Protein AF-A0A9D0ZMI4-F1 (afdb_monomer_lite)

Organism: NCBI:txid2840909

pLDDT: mean 81.66, std 11.57, range [35.34, 96.19]

Secondary structure (DSSP, 8-state):
-HHHHHHHHHHHHHHHHHHHHHHHHHHHHHHHHHHHHHSS-SSSGGGGGGGSBPP-SS--HHHHHHHHHHHHHHHHHHHTT-STT-HHHHHHHHHHHHHHTHHHHHHHHHHTT----HHHHHHHHHHHHHHHHHHHHHHHHHTTBTHHHHHHHH-GGGG--HHHHHHHHHHHHHHHHHHHHH-TTT-----

Foldseek 3Di:
DVLVVVQVVLVVLLVVLLVLLVVLVVLVVVQVVCCVPVVARPSLRLLVLLVLFADPDDDDPSNVVSVVVSVVVQVVCVVVVNHQNNVSLVSSQVSLVSLLVLVLVLLLCVLLVPPHDPVSSVSSVVSNVSSVVSLVVSCVSNPRGPSPVRCCSRRVSSVCDVVNVVVSVVVSVVSSVVSCVVPVPPPDPDD

Radius of gyration: 20.81 Å; chains: 1; bounding box: 55×33×61 Å

Sequence (191 aa):
MKKKAAKKVLKIYAVCSLVLISCCVCLFAWSGLEKAVYGEFRVLPVLNMAQFESFDGVWDEEADAMLVGAVEYTSQLEESGRGRRDPLWCFINISTAATLCNLPLWYLLRVFKARNDSWVNKVLLIAGVLAMVLIAAVRIYIDHSYGSGEVEYRYPIAYITWRDLFLPALVLFLLTCIAKADNPDKIKDEP

Structure (mmCIF, N/CA/C/O backbone):
data_AF-A0A9D0ZMI4-F1
#
_entry.id   AF-A0A9D0ZMI4-F1
#
loop_
_atom_site.group_PDB
_atom_site.id
_atom_site.type_symbol
_atom_site.label_atom_id
_atom_site.label_alt_id
_atom_site.label_comp_id
_atom_site.label_asym_id
_atom_site.label_entity_id
_atom_site.label_seq_id
_atom_site.pdbx_PDB_ins_code
_atom_site.Cartn_x
_atom_site.Cartn_y
_atom_site.Cartn_z
_atom_site.occupancy
_atom_site.B_iso_or_equiv
_atom_site.auth_seq_id
_atom_site.auth_comp_id
_atom_site.auth_asym_id
_atom_site.auth_atom_id
_atom_site.pdbx_PDB_model_num
ATOM 1 N N . MET A 1 1 ? -14.187 3.434 33.997 1.00 51.66 1 MET A N 1
ATOM 2 C CA . MET A 1 1 ? -13.052 4.139 33.345 1.00 51.66 1 MET A CA 1
ATOM 3 C C . MET A 1 1 ? -12.549 3.469 32.064 1.00 51.66 1 MET A C 1
ATOM 5 O O . MET A 1 1 ? -12.485 4.1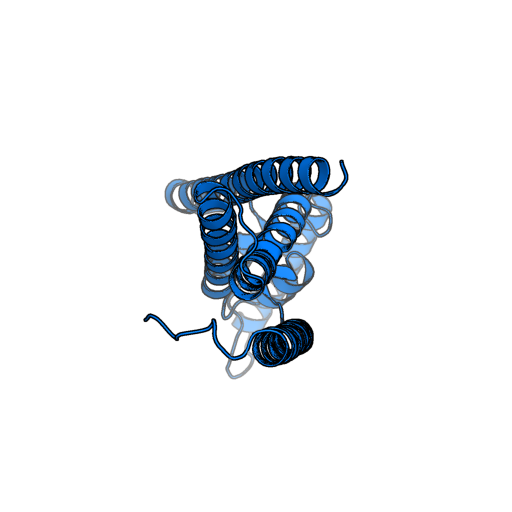58 31.053 1.00 51.66 1 MET A O 1
ATOM 9 N N . LYS A 1 2 ? -12.281 2.151 32.045 1.00 61.84 2 LYS A N 1
ATOM 10 C CA . LYS A 1 2 ? -11.720 1.425 30.879 1.00 61.84 2 LYS A CA 1
ATOM 11 C C . LYS A 1 2 ? -12.465 1.654 29.542 1.00 61.84 2 LYS A C 1
ATOM 13 O O . LYS A 1 2 ? -11.834 1.939 28.532 1.00 61.84 2 LYS A O 1
ATOM 18 N N . LYS A 1 3 ? -13.809 1.667 29.545 1.00 72.25 3 LYS A N 1
ATOM 19 C CA . LYS A 1 3 ? -14.637 1.921 28.341 1.00 72.25 3 LYS A CA 1
ATOM 20 C C . LYS A 1 3 ? -14.489 3.336 27.747 1.00 72.25 3 LYS A C 1
ATOM 22 O O . LYS A 1 3 ? -14.568 3.490 26.534 1.00 72.25 3 LYS A O 1
ATOM 27 N N . LYS A 1 4 ? -14.281 4.375 28.571 1.00 78.06 4 LYS A N 1
ATOM 28 C CA . LYS A 1 4 ? -14.088 5.761 28.087 1.00 78.06 4 LYS A CA 1
ATOM 29 C C . LYS A 1 4 ? -12.707 5.932 27.446 1.00 78.06 4 LYS A C 1
ATOM 31 O O . LYS A 1 4 ? -12.605 6.552 26.394 1.00 78.06 4 LYS A O 1
ATOM 36 N N . ALA A 1 5 ? -11.677 5.336 28.051 1.00 79.19 5 ALA A N 1
ATOM 37 C CA . ALA A 1 5 ? -10.322 5.332 27.505 1.00 79.19 5 ALA A CA 1
ATOM 38 C C . ALA A 1 5 ? -10.259 4.596 26.157 1.00 79.19 5 ALA A C 1
ATOM 40 O O . ALA A 1 5 ? -9.785 5.173 25.185 1.00 79.19 5 ALA A O 1
ATOM 41 N N . ALA A 1 6 ? -10.843 3.395 26.061 1.00 79.50 6 ALA A N 1
ATOM 42 C CA . ALA A 1 6 ? -10.899 2.627 24.813 1.00 79.50 6 ALA A CA 1
ATOM 43 C C . ALA A 1 6 ? -11.573 3.404 23.668 1.00 79.50 6 ALA A C 1
ATOM 45 O O . ALA A 1 6 ? -11.058 3.444 22.556 1.00 79.50 6 ALA A O 1
ATOM 46 N N . LYS A 1 7 ? -12.682 4.103 23.949 1.00 82.44 7 LYS A N 1
ATOM 47 C CA . LYS A 1 7 ? -13.340 4.971 22.960 1.00 82.44 7 LYS A CA 1
ATOM 48 C C . LYS A 1 7 ? -12.462 6.140 22.517 1.00 82.44 7 LYS A C 1
ATOM 50 O O . LYS A 1 7 ? -12.474 6.487 21.342 1.00 82.44 7 LYS A O 1
ATOM 55 N N . LYS A 1 8 ? -11.715 6.761 23.436 1.00 86.06 8 LYS A N 1
ATOM 56 C CA . LYS A 1 8 ? -10.790 7.855 23.100 1.00 86.06 8 LYS A CA 1
ATOM 57 C C . LYS A 1 8 ? -9.651 7.354 22.209 1.00 86.06 8 LYS A C 1
ATOM 59 O O . LYS A 1 8 ? -9.361 7.991 21.205 1.00 86.06 8 LYS A O 1
ATOM 64 N N . VAL A 1 9 ? -9.072 6.200 22.541 1.00 86.25 9 VAL A N 1
ATOM 65 C CA . VAL A 1 9 ? -8.029 5.547 21.734 1.00 86.25 9 VAL A CA 1
ATOM 66 C C . VAL A 1 9 ? -8.555 5.212 20.340 1.00 86.25 9 VAL A C 1
ATOM 68 O O . VAL A 1 9 ? -7.914 5.567 19.361 1.00 86.25 9 VAL A O 1
ATOM 71 N N . LEU A 1 10 ? -9.753 4.629 20.235 1.00 87.06 10 LEU A N 1
ATOM 72 C CA . LEU A 1 10 ? -10.365 4.299 18.946 1.00 87.06 10 LEU A CA 1
ATOM 73 C C . LEU A 1 10 ? -10.596 5.538 18.068 1.00 87.06 10 LEU A C 1
ATOM 75 O O . LEU A 1 10 ? -10.372 5.483 16.865 1.00 87.06 10 LEU A O 1
ATOM 79 N N . LYS A 1 11 ? -11.014 6.665 18.659 1.00 89.25 11 LYS A N 1
ATOM 80 C CA . LYS A 1 11 ? -11.173 7.934 17.930 1.00 89.25 11 LYS A CA 1
ATOM 81 C C . LYS A 1 11 ? -9.844 8.452 17.390 1.00 89.25 11 LYS A C 1
ATOM 83 O O . LYS A 1 11 ? -9.785 8.847 16.232 1.00 89.25 11 LYS A O 1
ATOM 88 N N . ILE A 1 12 ? -8.800 8.446 18.221 1.00 90.38 12 ILE A N 1
ATOM 89 C CA . ILE A 1 12 ? -7.453 8.866 17.809 1.00 90.38 12 ILE A CA 1
ATOM 90 C C . ILE A 1 12 ? -6.955 7.953 16.689 1.00 90.38 12 ILE A C 1
ATOM 92 O O . ILE A 1 12 ? -6.542 8.451 15.652 1.00 90.38 12 ILE A O 1
ATOM 96 N N . TYR A 1 13 ? -7.084 6.635 16.854 1.00 90.44 13 TYR A N 1
ATOM 97 C CA . TYR A 1 13 ? -6.718 5.656 15.835 1.00 90.44 13 TYR A CA 1
ATOM 98 C C . TYR A 1 13 ? -7.454 5.889 14.509 1.00 90.44 13 TYR A C 1
ATOM 100 O O . TYR A 1 13 ? -6.811 5.943 13.467 1.00 90.44 13 TYR A O 1
ATOM 108 N N . ALA A 1 14 ? -8.775 6.098 14.543 1.00 89.38 14 ALA A N 1
ATOM 109 C CA . ALA A 1 14 ? -9.566 6.356 13.341 1.00 89.38 14 ALA A CA 1
ATOM 110 C C . ALA A 1 14 ? -9.097 7.625 12.610 1.00 89.38 14 ALA A C 1
ATOM 112 O O . ALA A 1 14 ? -8.911 7.600 11.396 1.00 89.38 14 ALA A O 1
ATOM 113 N N . VAL A 1 15 ? -8.850 8.718 13.343 1.00 93.62 15 VA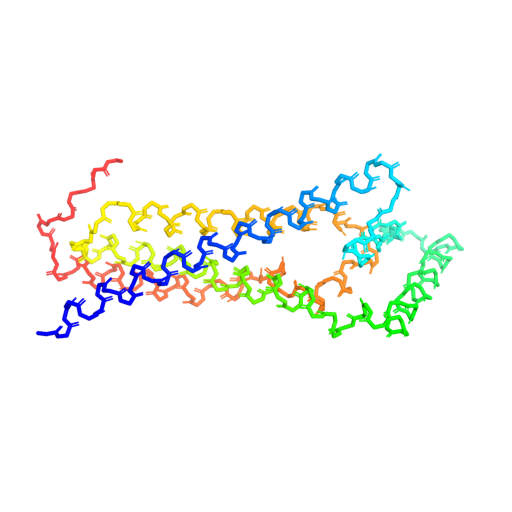L A N 1
ATOM 114 C CA . VAL A 1 15 ? -8.321 9.962 12.760 1.00 93.62 15 VAL A CA 1
ATOM 115 C C . VAL A 1 15 ? -6.921 9.746 12.188 1.00 93.62 15 VAL A C 1
ATOM 117 O O . VAL A 1 15 ? -6.683 10.095 11.037 1.00 93.62 15 VAL A O 1
ATOM 120 N N . CYS A 1 16 ? -6.009 9.137 12.949 1.00 93.88 16 CYS A N 1
ATOM 121 C CA . CYS A 1 16 ? -4.651 8.855 12.489 1.00 93.88 16 CYS A CA 1
ATOM 122 C C . CYS A 1 16 ? -4.653 7.988 11.228 1.00 93.88 16 CYS A C 1
ATOM 124 O O . CYS A 1 16 ? -3.954 8.311 10.276 1.00 93.88 16 CYS A O 1
ATOM 126 N N . SER A 1 17 ? -5.463 6.930 11.184 1.00 92.50 17 SER A N 1
ATOM 127 C CA . SER A 1 17 ? -5.539 6.058 10.014 1.00 92.50 17 SER A CA 1
ATOM 128 C C . SER A 1 17 ? -6.089 6.784 8.788 1.00 92.50 17 SER A C 1
ATOM 130 O O . SER A 1 17 ? -5.534 6.627 7.704 1.00 92.50 17 SER A O 1
ATOM 132 N N . LEU A 1 18 ? -7.109 7.634 8.954 1.00 93.56 18 LEU A N 1
ATOM 133 C CA . LEU A 1 18 ? -7.625 8.450 7.856 1.00 93.56 18 LEU A CA 1
ATOM 134 C C . LEU A 1 18 ? -6.567 9.417 7.318 1.00 93.56 18 LEU A C 1
ATOM 136 O O . LEU A 1 18 ? -6.432 9.555 6.106 1.00 93.56 18 LEU A O 1
ATOM 140 N N . VAL A 1 19 ? -5.813 10.070 8.206 1.00 96.12 19 VAL A N 1
ATOM 141 C CA . VAL A 1 19 ? -4.721 10.975 7.820 1.00 96.12 19 VAL A CA 1
ATOM 142 C C . VAL A 1 19 ? -3.641 10.211 7.056 1.00 96.12 19 VAL A C 1
ATOM 144 O O . VAL A 1 19 ? -3.281 10.620 5.957 1.00 96.12 19 VAL A O 1
ATOM 147 N N . LEU A 1 20 ? -3.178 9.078 7.592 1.00 94.38 20 LEU A N 1
ATOM 148 C CA . LEU A 1 20 ? -2.140 8.254 6.970 1.00 94.38 20 LEU A CA 1
ATOM 149 C C . LEU A 1 20 ? -2.547 7.789 5.569 1.00 94.38 20 LEU A C 1
ATOM 151 O O . LEU A 1 20 ? -1.801 8.009 4.617 1.00 94.38 20 LEU A O 1
ATOM 155 N N . ILE A 1 21 ? -3.742 7.208 5.417 1.00 94.56 21 ILE A N 1
ATOM 156 C CA . ILE A 1 21 ? -4.176 6.721 4.104 1.00 94.56 21 ILE A CA 1
ATOM 157 C C . ILE A 1 21 ? -4.438 7.862 3.122 1.00 94.56 21 ILE A C 1
ATOM 159 O O . ILE A 1 21 ? -4.126 7.726 1.944 1.00 94.56 21 ILE A O 1
ATOM 163 N N . SER A 1 22 ? -4.936 9.010 3.593 1.00 95.56 22 SER A N 1
ATOM 164 C CA . SER A 1 22 ? -5.112 10.190 2.738 1.00 95.56 22 SER A CA 1
ATOM 165 C C . SER A 1 22 ? -3.765 10.700 2.227 1.00 95.56 22 SER A C 1
ATOM 167 O O . SER A 1 22 ? -3.646 11.004 1.046 1.00 95.56 22 SER A O 1
ATOM 169 N N . CYS A 1 23 ? -2.729 10.724 3.074 1.00 96.19 23 CYS A N 1
ATOM 170 C CA . CYS A 1 23 ? -1.367 11.038 2.642 1.00 96.19 23 CYS A CA 1
ATOM 171 C C . CYS A 1 23 ? -0.876 10.058 1.568 1.00 96.19 23 CYS A C 1
ATOM 173 O O . CYS A 1 23 ? -0.352 10.503 0.552 1.00 96.19 23 CYS A O 1
ATOM 175 N N . CYS A 1 24 ? -1.084 8.748 1.746 1.00 94.62 24 CYS A N 1
ATOM 176 C CA . CYS A 1 24 ? -0.726 7.751 0.731 1.00 94.62 24 CYS A CA 1
ATOM 177 C C . CYS A 1 24 ? -1.465 7.981 -0.594 1.00 94.62 24 CYS A C 1
ATOM 179 O O . CYS A 1 24 ? -0.834 7.984 -1.645 1.00 94.62 24 CYS A O 1
ATOM 181 N N . VAL A 1 25 ? -2.777 8.231 -0.553 1.00 94.38 25 VAL A N 1
ATOM 182 C CA . VAL A 1 25 ? -3.579 8.519 -1.752 1.00 94.38 25 VAL A CA 1
ATOM 183 C C . VAL A 1 25 ? -3.080 9.782 -2.456 1.00 94.38 25 VAL A C 1
ATOM 185 O O . VAL A 1 25 ? -2.917 9.767 -3.672 1.00 94.38 25 VAL A O 1
ATOM 188 N N . CYS A 1 26 ? -2.773 10.849 -1.714 1.00 95.31 26 CYS A N 1
ATOM 189 C CA . CYS A 1 26 ? -2.203 12.070 -2.285 1.00 95.31 26 CYS A CA 1
ATOM 190 C C . CYS A 1 26 ? -0.832 11.828 -2.928 1.00 95.31 26 CYS A C 1
ATOM 192 O O . CYS A 1 26 ? -0.579 12.360 -4.004 1.00 95.31 26 CYS A O 1
ATOM 194 N N . LEU A 1 27 ? 0.036 11.016 -2.311 1.00 93.81 27 LEU A N 1
ATOM 195 C CA . LEU A 1 27 ? 1.334 10.648 -2.891 1.00 93.81 27 LEU A CA 1
ATOM 196 C C . LEU A 1 27 ? 1.164 9.886 -4.209 1.00 93.81 27 LEU A C 1
ATOM 198 O O . LEU A 1 27 ? 1.837 10.207 -5.184 1.00 93.81 27 LEU A O 1
ATOM 202 N N . PHE A 1 28 ? 0.235 8.930 -4.265 1.00 91.56 28 PHE A N 1
ATOM 203 C CA . PHE A 1 28 ? -0.076 8.204 -5.498 1.00 91.56 28 PHE A CA 1
ATOM 204 C C . PHE A 1 28 ? -0.673 9.105 -6.575 1.00 91.56 28 PHE A C 1
ATOM 206 O O . PHE A 1 28 ? -0.242 9.044 -7.723 1.00 91.56 28 PHE A O 1
ATOM 213 N N . ALA A 1 29 ? -1.626 9.966 -6.215 1.00 93.06 29 ALA A N 1
ATOM 214 C CA . ALA A 1 29 ? -2.232 10.912 -7.146 1.00 93.06 29 ALA A CA 1
ATOM 215 C C . ALA A 1 29 ? -1.191 11.888 -7.709 1.00 93.06 29 ALA A C 1
ATOM 217 O O . ALA A 1 29 ? -1.157 12.132 -8.913 1.00 93.06 29 ALA A O 1
ATOM 218 N N . TRP A 1 30 ? -0.305 12.399 -6.851 1.00 95.00 30 TRP A N 1
ATOM 219 C CA . TRP A 1 30 ? 0.798 13.258 -7.265 1.00 95.00 30 TRP A CA 1
ATOM 220 C C . TRP A 1 30 ? 1.773 12.521 -8.183 1.00 95.00 30 TRP A C 1
ATOM 222 O O . TRP A 1 30 ? 2.123 13.027 -9.243 1.00 95.00 30 TRP A O 1
ATOM 232 N N . SER A 1 31 ? 2.160 11.296 -7.827 1.00 92.31 31 SER A N 1
ATOM 233 C CA . SER A 1 31 ? 3.058 10.500 -8.661 1.00 92.31 31 SER A CA 1
ATOM 234 C C . SER A 1 31 ? 2.423 10.160 -10.017 1.00 92.31 31 SER A C 1
ATOM 236 O O . SER A 1 31 ? 3.106 10.199 -11.036 1.00 92.31 31 SER A O 1
ATOM 238 N N . GLY A 1 32 ? 1.116 9.883 -10.061 1.00 90.88 32 GLY A N 1
ATOM 239 C CA . GLY A 1 32 ? 0.372 9.690 -11.308 1.00 90.88 32 GLY A CA 1
ATOM 240 C C . GLY A 1 32 ? 0.312 10.955 -12.169 1.00 90.88 32 GLY A C 1
ATOM 241 O O . GLY A 1 32 ? 0.454 10.875 -13.388 1.00 90.88 32 GLY A O 1
ATOM 242 N N . LEU A 1 33 ? 0.178 12.130 -11.546 1.00 94.31 33 LEU A N 1
ATOM 243 C CA . LEU A 1 33 ? 0.269 13.412 -12.246 1.00 94.31 33 LEU A CA 1
ATOM 244 C C . LEU A 1 33 ? 1.665 13.621 -12.847 1.00 94.31 33 LEU A C 1
ATOM 246 O O . LEU A 1 33 ? 1.775 14.042 -13.995 1.00 94.31 33 LEU A O 1
ATOM 250 N N . GLU A 1 34 ? 2.730 13.290 -12.113 1.00 93.62 34 GLU A N 1
ATOM 251 C CA . GLU A 1 34 ? 4.098 13.348 -12.642 1.00 93.62 34 GLU A CA 1
ATOM 252 C C . GLU A 1 34 ? 4.280 12.431 -13.847 1.00 93.62 34 GLU A C 1
ATOM 254 O O . GLU A 1 34 ? 4.829 12.871 -14.854 1.00 93.62 34 GLU A O 1
ATOM 259 N N . LYS A 1 35 ? 3.749 11.205 -13.792 1.00 93.06 35 LYS A N 1
ATOM 260 C CA . LYS A 1 35 ? 3.787 10.283 -14.932 1.00 93.06 35 LYS A CA 1
ATOM 261 C C . LYS A 1 35 ? 3.092 10.872 -16.159 1.00 93.06 35 LYS A C 1
ATOM 263 O O . LYS A 1 35 ? 3.620 10.759 -17.261 1.00 93.06 35 LYS A O 1
ATOM 268 N N . ALA A 1 36 ? 1.950 11.534 -15.972 1.00 92.56 36 ALA A N 1
ATOM 269 C CA . ALA A 1 36 ? 1.204 12.163 -17.061 1.00 92.56 36 ALA A CA 1
ATOM 270 C C . ALA A 1 36 ? 1.914 13.394 -17.657 1.00 92.56 36 ALA A C 1
ATOM 272 O O . ALA A 1 36 ? 1.801 13.639 -18.855 1.00 92.56 36 ALA A O 1
ATOM 273 N N . VAL A 1 37 ? 2.632 14.171 -16.839 1.00 95.12 37 VAL A N 1
ATOM 274 C CA . VAL A 1 37 ? 3.281 15.426 -17.265 1.00 95.12 37 VAL A CA 1
ATOM 275 C C . VAL A 1 37 ? 4.705 15.203 -17.777 1.00 95.12 37 VAL A C 1
ATOM 277 O O . VAL A 1 37 ? 5.109 15.818 -18.760 1.00 95.12 37 VAL A O 1
ATOM 280 N N . TYR A 1 38 ? 5.475 14.349 -17.105 1.00 93.56 38 TYR A N 1
ATOM 281 C CA . TYR A 1 38 ? 6.908 14.159 -17.343 1.00 93.56 38 TYR A CA 1
ATOM 282 C C . TYR A 1 38 ? 7.253 12.806 -17.971 1.00 93.56 38 TYR A C 1
ATOM 284 O O . TYR A 1 38 ? 8.410 12.586 -18.312 1.00 93.56 38 TYR A O 1
ATOM 292 N N . GLY A 1 39 ? 6.288 11.894 -18.119 1.00 91.44 39 GLY A N 1
ATOM 293 C CA . GLY A 1 39 ? 6.510 10.563 -18.691 1.00 91.44 39 GLY A CA 1
ATOM 294 C C . GLY A 1 39 ? 7.094 9.536 -17.714 1.00 91.44 39 GLY A C 1
ATOM 295 O O . GLY A 1 39 ? 7.180 8.356 -18.051 1.00 91.44 39 GLY A O 1
ATOM 296 N N . GLU A 1 40 ? 7.412 9.929 -16.480 1.00 92.25 40 GLU A N 1
ATOM 297 C CA . GLU A 1 40 ? 8.028 9.079 -15.454 1.00 92.25 40 GLU A CA 1
ATOM 298 C C . GLU A 1 40 ? 7.466 9.379 -14.054 1.00 92.25 40 GLU A C 1
ATOM 300 O O . GLU A 1 40 ? 7.064 10.506 -13.755 1.00 92.25 40 GLU A O 1
ATOM 305 N N . PHE A 1 41 ? 7.460 8.380 -13.171 1.00 90.56 41 PHE A N 1
ATOM 306 C CA . PHE A 1 41 ? 7.202 8.593 -11.747 1.00 90.56 41 PHE A CA 1
ATOM 307 C C . PHE A 1 41 ? 8.478 9.091 -11.068 1.00 90.56 41 PHE A C 1
ATOM 309 O O . PHE A 1 41 ? 9.470 8.364 -11.031 1.00 90.56 41 PHE A O 1
ATOM 316 N N . ARG A 1 42 ? 8.461 10.298 -10.494 1.00 89.75 42 ARG A N 1
ATOM 317 C CA . ARG A 1 42 ? 9.625 10.850 -9.775 1.00 89.75 42 ARG A CA 1
ATOM 318 C C . ARG A 1 42 ? 9.511 10.650 -8.271 1.00 89.75 42 ARG A C 1
ATOM 320 O O . ARG A 1 42 ? 10.509 10.374 -7.610 1.00 89.75 42 ARG A O 1
ATOM 327 N N . VAL A 1 43 ? 8.296 10.746 -7.728 1.00 89.31 43 VAL A N 1
ATOM 328 C CA . VAL A 1 43 ? 8.023 10.465 -6.309 1.00 89.31 43 VAL A CA 1
ATOM 329 C C . VAL A 1 43 ? 8.069 8.969 -6.002 1.00 89.31 43 VAL A C 1
ATOM 331 O O . VAL A 1 43 ? 8.656 8.586 -4.989 1.00 89.31 43 VAL A O 1
ATOM 334 N N . LEU A 1 44 ? 7.489 8.129 -6.865 1.00 88.69 44 LEU A N 1
ATOM 335 C CA . LEU A 1 44 ? 7.471 6.667 -6.729 1.00 88.69 44 LEU A CA 1
ATOM 336 C C . LEU A 1 44 ? 8.220 5.991 -7.890 1.00 88.69 44 LEU A C 1
ATOM 338 O O . LEU A 1 44 ? 7.592 5.311 -8.703 1.00 88.69 44 LEU A O 1
ATOM 342 N N . PRO A 1 45 ? 9.553 6.141 -7.987 1.00 88.50 45 PRO A N 1
ATOM 343 C CA . PRO A 1 45 ? 10.305 5.717 -9.168 1.00 88.50 45 PRO A CA 1
ATOM 344 C C . PRO A 1 45 ? 10.260 4.207 -9.422 1.00 88.50 45 PRO A C 1
ATOM 346 O O . PRO A 1 45 ? 10.309 3.789 -10.573 1.00 88.50 45 PRO A O 1
ATOM 349 N N . VAL A 1 46 ? 10.048 3.381 -8.390 1.00 86.06 46 VAL A N 1
ATOM 350 C CA . VAL A 1 46 ? 9.858 1.929 -8.565 1.00 86.06 46 VAL A CA 1
ATOM 351 C C . VAL A 1 46 ? 8.690 1.588 -9.500 1.00 86.06 46 VAL A C 1
ATOM 353 O O . VAL A 1 46 ? 8.727 0.556 -10.157 1.00 86.06 46 VAL A O 1
ATOM 356 N N . LEU A 1 47 ? 7.663 2.445 -9.596 1.00 88.12 47 LEU A N 1
ATOM 357 C CA . LEU A 1 47 ? 6.526 2.207 -10.487 1.00 88.12 47 LEU A CA 1
ATOM 358 C C . LEU A 1 47 ? 6.934 2.283 -11.963 1.00 88.12 47 LEU A C 1
ATOM 360 O O . LEU A 1 47 ? 6.255 1.703 -12.801 1.00 88.12 47 LEU A O 1
ATOM 364 N N . ASN A 1 48 ? 8.057 2.929 -12.302 1.00 90.12 48 ASN A N 1
ATOM 365 C CA . ASN A 1 48 ? 8.573 2.904 -13.672 1.00 90.12 48 ASN A CA 1
ATOM 366 C C . ASN A 1 48 ? 9.032 1.506 -14.099 1.00 90.12 48 ASN A C 1
ATOM 368 O O . ASN A 1 48 ? 9.141 1.274 -15.295 1.00 90.12 48 ASN A O 1
ATOM 372 N N . MET A 1 49 ? 9.224 0.558 -13.170 1.00 87.00 49 MET A N 1
ATOM 373 C CA . MET A 1 49 ? 9.498 -0.841 -13.517 1.00 87.00 49 MET A CA 1
ATOM 374 C C . MET A 1 49 ? 8.393 -1.473 -14.377 1.00 87.00 49 MET A C 1
ATOM 376 O O . MET A 1 49 ? 8.661 -2.444 -15.076 1.00 87.00 49 MET A O 1
ATOM 380 N N . ALA A 1 50 ? 7.182 -0.900 -14.372 1.00 87.06 50 ALA A N 1
ATOM 381 C CA . ALA A 1 50 ? 6.092 -1.302 -15.257 1.00 87.06 50 ALA A CA 1
ATOM 382 C C . ALA A 1 50 ? 6.436 -1.167 -16.755 1.00 87.06 50 ALA A C 1
ATOM 384 O O . ALA A 1 50 ? 5.778 -1.784 -17.578 1.00 87.06 50 ALA A O 1
ATOM 385 N N . GLN A 1 51 ? 7.460 -0.384 -17.119 1.00 88.00 51 GLN A N 1
ATOM 386 C CA . GLN A 1 51 ? 7.910 -0.253 -18.511 1.00 88.00 51 GLN A CA 1
ATOM 387 C C . GLN A 1 51 ? 8.670 -1.485 -19.031 1.00 88.00 51 GLN A C 1
ATOM 389 O O . GLN A 1 51 ? 8.856 -1.611 -20.236 1.00 88.00 51 GLN A O 1
ATOM 394 N N . PHE A 1 52 ? 9.142 -2.359 -18.136 1.00 88.00 52 PHE A N 1
ATOM 395 C CA . PHE A 1 52 ? 9.821 -3.601 -18.495 1.00 88.00 52 PHE A CA 1
ATOM 396 C C . PHE A 1 52 ? 8.790 -4.734 -18.473 1.00 88.00 52 PHE A C 1
ATOM 398 O O . PHE A 1 52 ? 8.620 -5.414 -17.456 1.00 88.00 52 PHE A O 1
ATOM 405 N N . GLU A 1 53 ? 8.046 -4.874 -19.569 1.00 82.69 53 GLU A N 1
ATOM 406 C CA . GLU A 1 53 ? 6.977 -5.870 -19.712 1.00 82.69 53 GLU A CA 1
ATOM 407 C C . GLU A 1 53 ? 7.521 -7.294 -19.535 1.00 82.69 53 GLU A C 1
ATOM 409 O O . GLU A 1 53 ? 8.585 -7.633 -20.054 1.00 82.69 53 GLU A O 1
ATOM 414 N N . SER A 1 54 ? 6.808 -8.120 -18.762 1.00 74.62 54 SER A N 1
ATOM 415 C CA . SER A 1 54 ? 7.148 -9.529 -18.589 1.00 74.62 54 SER A CA 1
ATOM 416 C C . SER A 1 54 ? 6.651 -10.321 -19.780 1.00 74.62 54 SER A C 1
ATOM 418 O O . SER A 1 54 ? 5.518 -10.155 -20.226 1.00 74.62 54 SER A O 1
ATOM 420 N N . PHE A 1 55 ? 7.488 -11.226 -20.255 1.00 73.50 55 PHE A N 1
ATOM 421 C CA . PHE A 1 55 ? 7.211 -11.965 -21.464 1.00 73.50 55 PHE A CA 1
ATOM 422 C C . PHE A 1 55 ? 6.496 -13.301 -21.180 1.00 73.50 55 PHE A C 1
ATOM 424 O O . PHE A 1 55 ? 7.018 -14.148 -20.455 1.00 73.50 55 PHE A O 1
ATOM 431 N N . ASP A 1 56 ? 5.323 -13.505 -21.791 1.00 67.69 56 ASP A N 1
ATOM 432 C CA . ASP A 1 56 ? 4.460 -14.687 -21.590 1.00 67.69 56 ASP A CA 1
ATOM 433 C C . ASP A 1 56 ? 4.603 -15.764 -22.709 1.00 67.69 56 ASP A C 1
ATOM 435 O O . ASP A 1 56 ? 3.801 -16.699 -22.784 1.00 67.69 56 ASP A O 1
ATOM 439 N N . GLY A 1 57 ? 5.601 -15.651 -23.605 1.00 70.50 57 GLY A N 1
ATOM 440 C CA . GLY A 1 57 ? 5.732 -16.451 -24.844 1.00 70.50 57 GLY A CA 1
ATOM 441 C C . GLY A 1 57 ? 7.038 -17.257 -25.025 1.00 70.50 57 GLY A C 1
ATOM 442 O O . GLY A 1 57 ? 7.614 -17.771 -24.069 1.00 70.50 57 GLY A O 1
ATOM 443 N N . VAL A 1 58 ? 7.541 -17.359 -26.271 1.00 72.75 58 VAL A N 1
ATOM 444 C CA . VAL A 1 58 ? 8.844 -17.991 -26.614 1.00 72.75 58 VAL A CA 1
ATOM 445 C C . VAL A 1 58 ? 10.019 -17.032 -26.421 1.00 72.75 58 VAL A C 1
ATOM 447 O O . VAL A 1 58 ? 10.105 -16.041 -27.131 1.00 72.75 58 VAL A O 1
ATOM 450 N N . TRP A 1 59 ? 10.890 -17.321 -25.454 1.00 81.38 59 TRP A N 1
ATOM 451 C CA . TRP A 1 59 ? 11.996 -16.444 -25.054 1.00 81.38 59 TRP A CA 1
ATOM 452 C C . TRP A 1 59 ? 12.880 -16.027 -26.242 1.00 81.38 59 TRP A C 1
ATOM 454 O O . TRP A 1 59 ? 13.393 -16.895 -26.954 1.00 81.38 59 TRP A O 1
ATOM 464 N N . ASP A 1 60 ? 13.069 -14.720 -26.432 1.00 83.50 60 ASP A N 1
ATOM 465 C CA . ASP A 1 60 ? 13.837 -14.120 -27.526 1.00 83.50 60 ASP A CA 1
ATOM 466 C C . ASP A 1 60 ? 14.789 -13.002 -27.042 1.00 83.50 60 ASP A C 1
ATOM 468 O O . ASP A 1 60 ? 14.928 -12.746 -25.844 1.00 83.50 60 ASP A O 1
ATOM 472 N N . GLU A 1 61 ? 15.489 -12.356 -27.981 1.00 85.19 61 GLU A N 1
ATOM 473 C CA . GLU A 1 61 ? 16.453 -11.284 -27.683 1.00 85.19 61 GLU A CA 1
ATOM 474 C C . GLU A 1 61 ? 15.794 -10.033 -27.069 1.00 85.19 61 GLU A C 1
ATOM 476 O O . GLU A 1 61 ? 16.443 -9.302 -26.318 1.00 85.19 61 GLU A O 1
ATOM 481 N N . GLU A 1 62 ? 14.513 -9.781 -27.357 1.00 83.56 62 GLU A N 1
ATOM 482 C CA . GLU A 1 62 ? 13.770 -8.648 -26.797 1.00 83.56 62 GLU A CA 1
ATOM 483 C C . GLU A 1 62 ? 13.424 -8.906 -25.325 1.00 83.56 62 GLU A C 1
ATOM 485 O O . GLU A 1 62 ? 13.614 -8.025 -24.482 1.00 83.56 62 GLU A O 1
ATOM 490 N N . ALA A 1 63 ? 13.030 -10.139 -24.987 1.00 82.88 63 ALA A N 1
ATOM 491 C CA . ALA A 1 63 ? 12.832 -10.569 -23.604 1.00 82.88 63 ALA A CA 1
ATOM 492 C C . ALA A 1 63 ? 14.125 -10.463 -22.768 1.00 82.88 63 ALA A C 1
ATOM 494 O O . ALA A 1 63 ? 14.091 -9.964 -21.638 1.00 82.88 63 ALA A O 1
ATOM 495 N N . ASP A 1 64 ? 15.275 -10.857 -23.328 1.00 85.31 64 ASP A N 1
ATOM 496 C CA . ASP A 1 64 ? 16.580 -10.694 -22.669 1.00 85.31 64 ASP A CA 1
ATOM 497 C C . ASP A 1 64 ? 16.915 -9.215 -22.426 1.00 85.31 64 ASP A C 1
ATOM 499 O O . ASP A 1 64 ? 17.335 -8.843 -21.326 1.00 85.31 64 ASP A O 1
ATOM 503 N N . ALA A 1 65 ? 16.696 -8.350 -23.420 1.00 87.00 65 ALA A N 1
ATOM 504 C CA . ALA A 1 65 ? 16.947 -6.917 -23.286 1.00 87.00 65 ALA A CA 1
ATOM 505 C C . ALA A 1 65 ? 16.061 -6.271 -22.203 1.00 87.00 65 ALA A C 1
ATOM 507 O O . ALA A 1 65 ? 16.557 -5.476 -21.397 1.00 87.00 65 ALA A O 1
ATOM 508 N N . MET A 1 66 ? 14.777 -6.644 -22.137 1.00 87.06 66 MET A N 1
ATOM 509 C CA . MET A 1 66 ? 13.850 -6.169 -21.101 1.00 87.06 66 MET A CA 1
ATOM 510 C C . MET A 1 66 ? 14.278 -6.615 -19.701 1.00 87.06 66 MET A C 1
ATOM 512 O O . MET A 1 66 ? 14.269 -5.808 -18.768 1.00 87.06 66 MET A O 1
ATOM 516 N N . LEU A 1 67 ? 14.707 -7.873 -19.548 1.00 85.88 67 LEU A N 1
ATOM 517 C CA . LEU A 1 67 ? 15.194 -8.391 -18.271 1.00 85.88 67 LEU A CA 1
ATOM 518 C C . LEU A 1 67 ? 16.472 -7.674 -17.818 1.00 85.88 67 LEU A C 1
ATOM 520 O O . LEU A 1 67 ? 16.570 -7.265 -16.659 1.00 85.88 67 LEU A O 1
ATOM 524 N N . VAL A 1 68 ? 17.442 -7.491 -18.719 1.00 89.31 68 VAL A N 1
ATOM 525 C CA . VAL A 1 68 ? 18.687 -6.766 -18.419 1.00 89.31 68 VAL A CA 1
ATOM 526 C C . VAL A 1 68 ? 18.381 -5.327 -18.001 1.00 89.31 68 VAL A C 1
ATOM 528 O O . VAL A 1 68 ? 18.891 -4.872 -16.976 1.00 89.31 68 VAL A O 1
ATOM 531 N N . GLY A 1 69 ? 17.491 -4.641 -18.725 1.00 88.75 69 GLY A N 1
ATOM 532 C CA . GLY A 1 69 ? 17.053 -3.287 -18.383 1.00 88.75 69 GLY A CA 1
ATOM 533 C C . GLY A 1 69 ? 16.377 -3.202 -17.009 1.00 88.75 69 GLY A C 1
ATOM 534 O O . GLY A 1 69 ? 16.678 -2.299 -16.226 1.00 88.75 69 GLY A O 1
ATOM 535 N N . ALA A 1 70 ? 15.521 -4.170 -16.669 1.00 87.75 70 ALA A N 1
ATOM 536 C CA . ALA A 1 70 ? 14.869 -4.242 -15.361 1.00 87.75 70 ALA A CA 1
ATOM 537 C C . ALA A 1 70 ? 15.876 -4.438 -14.213 1.00 87.75 70 ALA A C 1
ATOM 539 O O . ALA A 1 70 ? 15.764 -3.798 -13.160 1.00 87.75 70 ALA A O 1
ATOM 540 N N . VAL A 1 71 ? 16.881 -5.297 -14.411 1.00 88.56 71 VAL A N 1
ATOM 541 C CA . VAL A 1 71 ? 17.956 -5.528 -13.433 1.00 88.56 71 VAL A CA 1
ATOM 542 C C . VAL A 1 71 ? 18.808 -4.272 -13.253 1.00 88.56 71 VAL A C 1
ATOM 544 O O . VAL A 1 71 ? 19.077 -3.871 -12.119 1.00 88.56 71 VAL A O 1
ATOM 547 N N . GLU A 1 72 ? 19.192 -3.614 -14.347 1.00 91.38 72 GLU A N 1
ATOM 548 C CA . GLU A 1 72 ? 19.991 -2.390 -14.296 1.00 91.38 72 GLU A CA 1
ATOM 549 C C . GLU A 1 72 ? 19.241 -1.261 -13.581 1.00 91.38 72 GLU A C 1
ATOM 551 O O . GLU A 1 72 ? 19.780 -0.639 -12.662 1.00 91.38 72 GLU A O 1
ATOM 556 N N . TYR A 1 73 ? 17.965 -1.049 -13.916 1.00 90.00 73 TYR A N 1
ATOM 557 C CA . TYR A 1 73 ? 17.137 -0.043 -13.251 1.00 90.00 73 TYR A CA 1
ATOM 558 C C . TYR 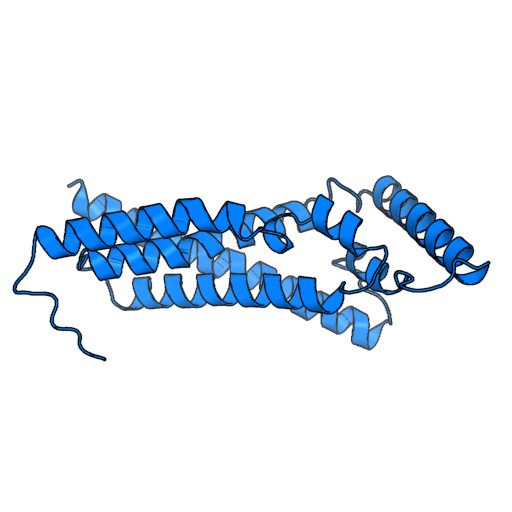A 1 73 ? 16.959 -0.340 -11.758 1.00 90.00 73 TYR A C 1
ATOM 560 O O . TYR A 1 73 ? 16.982 0.566 -10.924 1.00 90.00 73 TYR A O 1
ATOM 568 N N . THR A 1 74 ? 16.851 -1.617 -11.393 1.00 87.62 74 THR A N 1
ATOM 569 C CA . THR A 1 74 ? 16.801 -2.033 -9.989 1.00 87.62 74 THR A CA 1
ATOM 570 C C . THR A 1 74 ? 18.086 -1.661 -9.247 1.00 87.62 74 THR A C 1
ATOM 572 O O . THR A 1 74 ? 18.012 -1.124 -8.140 1.00 87.62 74 THR A O 1
ATOM 575 N N . SER A 1 75 ? 19.256 -1.873 -9.861 1.00 88.94 75 SER A N 1
ATOM 576 C CA . SER A 1 75 ? 20.543 -1.448 -9.292 1.00 88.94 75 SER A CA 1
ATOM 577 C C . SER A 1 75 ? 20.592 0.067 -9.095 1.00 88.94 75 SER A C 1
ATOM 579 O O . SER A 1 75 ? 20.937 0.537 -8.011 1.00 88.94 75 SER A O 1
ATOM 581 N N . GLN A 1 76 ? 20.151 0.835 -10.097 1.00 90.50 76 GLN A N 1
ATOM 582 C CA . GLN A 1 76 ? 20.110 2.298 -10.021 1.00 90.50 76 GLN A CA 1
ATOM 583 C C . GLN A 1 76 ? 19.229 2.790 -8.865 1.00 90.50 76 GLN A C 1
ATOM 585 O O . GLN A 1 76 ? 19.617 3.713 -8.147 1.00 90.50 76 GLN A O 1
ATOM 590 N N . LEU A 1 77 ? 18.072 2.156 -8.638 1.00 87.75 77 LEU A N 1
ATOM 591 C CA . LEU A 1 77 ? 17.208 2.487 -7.503 1.00 87.75 77 LEU A CA 1
ATOM 592 C C . LEU A 1 77 ? 17.916 2.244 -6.163 1.00 87.75 77 LEU A C 1
ATOM 594 O O . LEU A 1 77 ? 17.846 3.096 -5.272 1.00 87.75 77 LEU A O 1
ATOM 598 N N . GLU A 1 78 ? 18.587 1.100 -5.994 1.00 85.75 78 GLU A N 1
ATOM 599 C CA . GLU A 1 78 ? 19.337 0.796 -4.766 1.00 85.75 78 GLU A CA 1
ATOM 600 C C . GLU A 1 78 ? 20.459 1.814 -4.525 1.00 85.75 78 GLU A C 1
ATOM 602 O O . GLU A 1 78 ? 20.563 2.365 -3.425 1.00 85.75 78 GLU A O 1
ATOM 607 N N . GLU A 1 79 ? 21.242 2.129 -5.556 1.00 88.81 79 GLU A N 1
ATOM 608 C CA . GLU A 1 79 ? 22.338 3.102 -5.485 1.00 88.81 79 GLU A CA 1
ATOM 609 C C . GLU A 1 79 ? 21.845 4.516 -5.158 1.00 88.81 79 GLU A C 1
ATOM 611 O O . GLU A 1 79 ? 22.469 5.230 -4.370 1.00 88.81 79 GLU A O 1
ATOM 616 N N . SER A 1 80 ? 20.685 4.913 -5.688 1.00 86.06 80 SER A N 1
ATOM 617 C CA . SER A 1 80 ? 20.090 6.223 -5.419 1.00 86.06 80 SER A CA 1
ATOM 618 C C . SER A 1 80 ? 19.344 6.299 -4.077 1.00 86.06 80 SER A C 1
ATOM 620 O O . SER A 1 80 ? 18.670 7.295 -3.804 1.00 86.06 80 SER A O 1
ATOM 622 N N . GLY A 1 81 ? 19.374 5.241 -3.255 1.00 82.25 81 GLY A N 1
ATOM 623 C CA . GLY A 1 81 ? 18.627 5.160 -1.993 1.00 82.25 81 GLY A CA 1
ATOM 624 C C . GLY A 1 81 ? 17.102 5.081 -2.161 1.00 82.25 81 GLY A C 1
ATOM 625 O O . GLY A 1 81 ? 16.364 5.242 -1.189 1.00 82.25 81 GLY A O 1
ATOM 626 N N . ARG A 1 82 ? 16.630 4.829 -3.388 1.00 81.94 82 ARG A N 1
ATOM 627 C CA . ARG A 1 82 ? 15.217 4.635 -3.769 1.00 81.94 82 ARG A CA 1
ATOM 628 C C . ARG A 1 82 ? 14.857 3.158 -3.957 1.00 81.94 82 ARG A C 1
ATOM 630 O O . ARG A 1 82 ? 13.779 2.835 -4.446 1.00 81.94 82 ARG A O 1
ATOM 637 N N . GLY A 1 83 ? 15.774 2.271 -3.583 1.00 72.94 83 GLY A N 1
ATOM 638 C CA . GLY A 1 83 ? 15.615 0.829 -3.644 1.00 72.94 83 GLY A CA 1
ATOM 639 C C . GLY A 1 83 ? 14.838 0.280 -2.450 1.00 72.94 83 GLY A C 1
ATOM 640 O O . GLY A 1 83 ? 13.886 0.877 -1.952 1.00 72.94 83 GLY A O 1
ATOM 641 N N . ARG A 1 84 ? 15.244 -0.886 -1.952 1.00 67.94 84 ARG A N 1
ATOM 642 C CA . ARG A 1 84 ? 14.513 -1.694 -0.963 1.00 67.94 84 ARG A CA 1
ATOM 643 C C . ARG A 1 84 ? 14.204 -0.965 0.347 1.00 67.94 84 ARG A C 1
ATOM 645 O O . ARG A 1 84 ? 13.262 -1.335 1.043 1.00 67.94 84 ARG A O 1
ATOM 652 N N . ARG A 1 85 ? 15.002 0.039 0.714 1.00 72.81 85 ARG A N 1
ATOM 653 C CA . ARG A 1 85 ? 14.850 0.801 1.963 1.00 72.81 85 ARG A CA 1
ATOM 654 C C . ARG A 1 85 ? 14.272 2.202 1.762 1.00 72.81 85 ARG A C 1
ATOM 656 O O . ARG A 1 85 ? 14.419 3.012 2.675 1.00 72.81 85 ARG A O 1
ATOM 663 N N . ASP A 1 86 ? 13.620 2.487 0.629 1.00 83.31 86 ASP A N 1
ATOM 664 C CA . ASP A 1 86 ? 12.986 3.792 0.413 1.00 83.31 86 ASP A CA 1
ATOM 665 C C . ASP A 1 86 ? 11.991 4.093 1.560 1.00 83.31 86 ASP A C 1
ATOM 667 O O . ASP A 1 86 ? 10.980 3.392 1.716 1.00 83.31 86 ASP A O 1
ATOM 671 N N . PRO A 1 87 ? 12.253 5.128 2.386 1.00 84.50 87 PRO A N 1
ATOM 672 C CA . PRO A 1 87 ? 11.393 5.484 3.509 1.00 84.50 87 PRO A CA 1
ATOM 673 C C . PRO A 1 87 ? 9.952 5.771 3.089 1.00 84.50 87 PRO A C 1
ATOM 675 O O . PRO A 1 87 ? 9.025 5.525 3.863 1.00 84.50 87 PRO A O 1
ATOM 678 N N . LEU A 1 88 ? 9.755 6.277 1.871 1.00 88.00 88 LEU A N 1
ATOM 679 C CA . LEU A 1 88 ? 8.445 6.631 1.350 1.00 88.00 88 LEU A CA 1
ATOM 680 C C . LEU A 1 88 ? 7.623 5.375 1.036 1.00 88.00 88 LEU A C 1
ATOM 682 O O . LEU A 1 88 ? 6.455 5.298 1.418 1.00 88.00 88 LEU A O 1
ATOM 686 N N . TRP A 1 89 ? 8.246 4.345 0.461 1.00 83.81 89 TRP A N 1
ATOM 687 C CA . TRP A 1 89 ? 7.600 3.045 0.268 1.00 83.81 89 TRP A CA 1
ATOM 688 C C . TRP A 1 89 ? 7.327 2.324 1.581 1.00 83.81 89 TRP A C 1
ATOM 690 O O . TRP A 1 89 ? 6.226 1.807 1.769 1.00 83.81 89 TRP A O 1
ATOM 700 N N . CYS A 1 90 ? 8.266 2.359 2.528 1.00 84.88 90 CYS A N 1
ATOM 701 C CA . CYS A 1 90 ? 8.036 1.845 3.879 1.00 84.88 90 CYS A CA 1
ATOM 702 C C . CYS A 1 90 ? 6.830 2.528 4.543 1.00 84.88 90 CYS A C 1
ATOM 704 O O . CYS A 1 90 ? 5.972 1.855 5.120 1.00 84.88 90 CYS A O 1
ATOM 706 N N . PHE A 1 91 ? 6.731 3.855 4.425 1.00 90.38 91 PHE A N 1
ATOM 707 C CA . PHE A 1 91 ? 5.606 4.627 4.941 1.00 90.38 91 PHE A CA 1
ATOM 708 C C . PHE A 1 91 ? 4.280 4.216 4.291 1.00 90.38 91 PHE A C 1
ATOM 710 O O . PHE A 1 91 ? 3.309 3.967 5.009 1.00 90.38 91 PHE A O 1
ATOM 717 N N . ILE A 1 92 ? 4.232 4.102 2.960 1.00 90.38 92 ILE A N 1
ATOM 718 C CA . ILE A 1 92 ? 3.030 3.676 2.228 1.00 90.38 92 ILE A CA 1
ATOM 719 C C . ILE A 1 92 ? 2.639 2.251 2.627 1.00 90.38 92 ILE A C 1
ATOM 721 O O . ILE A 1 92 ? 1.464 2.000 2.898 1.00 90.38 92 ILE A O 1
ATOM 725 N N . ASN A 1 93 ? 3.600 1.330 2.720 1.00 87.88 93 ASN A N 1
ATOM 726 C CA . ASN A 1 93 ? 3.379 -0.065 3.107 1.00 87.88 93 ASN A CA 1
ATOM 727 C C . ASN A 1 93 ? 2.746 -0.174 4.496 1.00 87.88 93 ASN A C 1
ATOM 729 O O . ASN A 1 93 ? 1.657 -0.727 4.644 1.00 87.88 93 ASN A O 1
ATOM 733 N N . ILE A 1 94 ? 3.373 0.437 5.503 1.00 87.62 94 ILE A N 1
ATOM 734 C CA . ILE A 1 94 ? 2.891 0.398 6.889 1.00 87.62 94 ILE A CA 1
ATOM 735 C C . ILE A 1 94 ? 1.533 1.094 7.014 1.00 87.62 94 ILE A C 1
ATOM 737 O O . ILE A 1 94 ? 0.625 0.565 7.657 1.00 87.62 94 ILE A O 1
ATOM 741 N N . SER A 1 95 ? 1.371 2.260 6.385 1.00 91.06 95 SER A N 1
ATOM 742 C CA . SER A 1 95 ? 0.126 3.030 6.440 1.00 91.06 95 SER A CA 1
ATOM 743 C C . SER A 1 95 ? -1.029 2.282 5.786 1.00 91.06 95 SER A C 1
ATOM 745 O O . SER A 1 95 ? -2.116 2.210 6.360 1.00 91.06 95 SER A O 1
ATOM 747 N N . THR A 1 96 ? -0.795 1.671 4.623 1.00 90.25 96 THR A N 1
ATOM 748 C CA . THR A 1 96 ? -1.815 0.880 3.924 1.00 90.25 96 THR A CA 1
ATOM 749 C C . THR A 1 96 ? -2.170 -0.366 4.727 1.00 90.25 96 THR A C 1
ATOM 751 O O . THR A 1 96 ? -3.352 -0.629 4.933 1.00 90.25 96 THR A O 1
ATOM 754 N N . ALA A 1 97 ? -1.178 -1.075 5.275 1.00 87.56 97 ALA A N 1
ATOM 755 C CA . ALA A 1 97 ? -1.392 -2.256 6.110 1.00 87.56 97 ALA A CA 1
ATOM 756 C C . ALA A 1 97 ? -2.213 -1.939 7.368 1.00 87.56 97 ALA A C 1
ATOM 758 O O . ALA A 1 97 ? -3.222 -2.586 7.649 1.00 87.56 97 ALA A O 1
ATOM 759 N N . ALA A 1 98 ? -1.824 -0.895 8.105 1.00 86.50 98 ALA A N 1
ATOM 760 C CA . ALA A 1 98 ? -2.523 -0.466 9.312 1.00 86.50 98 ALA A CA 1
ATOM 761 C C . ALA A 1 98 ? -3.974 -0.053 9.029 1.00 86.50 98 ALA A C 1
ATOM 763 O O . ALA A 1 98 ? -4.857 -0.276 9.858 1.00 86.50 98 ALA A O 1
ATOM 764 N N . THR A 1 99 ? -4.213 0.539 7.860 1.00 90.31 99 THR A N 1
ATOM 765 C CA . THR A 1 99 ? -5.525 1.033 7.439 1.00 90.31 99 THR A CA 1
ATOM 766 C C . THR A 1 99 ? -6.397 -0.087 6.870 1.00 90.31 99 THR A C 1
ATOM 768 O O . THR A 1 99 ? -7.608 -0.086 7.080 1.00 90.31 99 THR A O 1
ATOM 771 N N . LEU A 1 100 ? -5.806 -1.104 6.242 1.00 88.94 100 LEU A N 1
ATOM 772 C CA . LEU A 1 100 ? -6.515 -2.306 5.809 1.00 88.94 100 LEU A CA 1
ATOM 773 C C . LEU A 1 100 ? -7.153 -3.042 7.000 1.00 88.94 100 LEU A C 1
ATOM 775 O O . LEU A 1 100 ? -8.296 -3.493 6.913 1.00 88.94 100 LEU A O 1
ATOM 779 N N . CYS A 1 101 ? -6.475 -3.057 8.154 1.00 86.44 101 CYS A N 1
ATOM 780 C CA . CYS A 1 101 ? -7.009 -3.579 9.418 1.00 86.44 101 CYS A CA 1
ATOM 781 C C . CYS A 1 101 ? -8.260 -2.835 9.928 1.00 86.44 101 CYS A C 1
ATOM 783 O O . CYS A 1 101 ? -8.951 -3.336 10.820 1.00 86.44 101 CYS A O 1
ATOM 785 N N . ASN A 1 102 ? -8.617 -1.679 9.361 1.00 89.00 102 ASN A N 1
ATOM 786 C CA . ASN A 1 102 ? -9.862 -1.005 9.713 1.00 89.00 102 ASN A CA 1
ATOM 787 C C . ASN A 1 102 ? -11.104 -1.762 9.248 1.00 89.00 102 ASN A C 1
ATOM 789 O O . ASN A 1 102 ? -12.130 -1.655 9.912 1.00 89.00 102 ASN A O 1
ATOM 793 N N . LEU A 1 103 ? -11.040 -2.513 8.143 1.00 86.62 103 LEU A N 1
ATOM 794 C CA . LEU A 1 103 ? -12.173 -3.306 7.651 1.00 86.62 103 LEU A CA 1
ATOM 795 C C 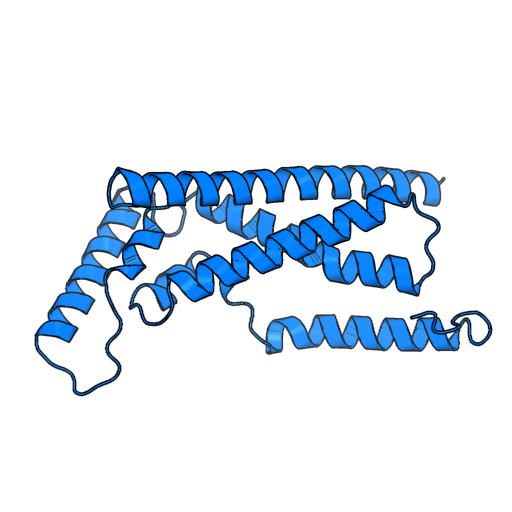. LEU A 1 103 ? -12.596 -4.393 8.652 1.00 86.62 103 LEU A C 1
ATOM 797 O O . LEU A 1 103 ? -13.762 -4.389 9.063 1.00 86.62 103 LEU A O 1
ATOM 801 N N . PRO A 1 104 ? -11.690 -5.281 9.119 1.00 83.50 104 PRO A N 1
ATOM 802 C CA . PRO A 1 104 ? -12.045 -6.257 10.140 1.00 83.50 104 PRO A CA 1
ATOM 803 C C . PRO A 1 104 ? -12.433 -5.586 11.461 1.00 83.50 104 PRO A C 1
ATOM 805 O O . PRO A 1 104 ? -13.383 -6.022 12.106 1.00 83.50 104 PRO A O 1
ATOM 808 N N . LEU A 1 105 ? -11.776 -4.486 11.849 1.00 84.69 105 LEU A N 1
ATOM 809 C CA . LEU A 1 105 ? -12.140 -3.752 13.062 1.00 84.69 105 LEU A CA 1
ATOM 810 C C . LEU A 1 105 ? -13.551 -3.152 12.974 1.00 84.69 105 LEU A C 1
ATOM 812 O O . LEU A 1 105 ? -14.339 -3.291 13.908 1.00 84.69 105 LEU A O 1
ATOM 816 N N . TRP A 1 106 ? -13.890 -2.511 11.857 1.00 88.75 106 TRP A N 1
ATOM 817 C CA . TRP A 1 106 ? -15.224 -1.981 11.582 1.00 88.75 106 TRP A CA 1
ATOM 818 C C . TRP A 1 106 ? -16.279 -3.086 11.644 1.00 88.75 106 TRP A C 1
ATOM 820 O O . TRP A 1 106 ? -17.307 -2.922 12.307 1.00 88.75 106 TRP A O 1
ATOM 830 N N . TYR A 1 107 ? -15.994 -4.228 11.015 1.00 83.75 107 TYR A N 1
ATOM 831 C CA . TYR A 1 107 ? -16.877 -5.386 11.029 1.00 83.75 107 TYR A CA 1
ATOM 832 C C . TYR A 1 107 ? -17.100 -5.910 12.456 1.00 83.75 107 TYR A C 1
ATOM 834 O O . TYR A 1 107 ? -18.244 -6.066 12.880 1.00 83.75 107 TYR A O 1
ATOM 842 N N . LEU A 1 108 ? -16.036 -6.075 13.252 1.00 81.44 108 LEU A N 1
ATOM 843 C CA . LEU A 1 108 ? -16.137 -6.491 14.656 1.00 81.44 108 LEU A CA 1
ATOM 844 C C . LEU A 1 108 ? -16.956 -5.505 15.495 1.00 81.44 108 LEU A C 1
ATOM 846 O O . LEU A 1 108 ? -17.834 -5.911 16.256 1.00 81.44 108 LEU A O 1
ATOM 850 N N . LEU A 1 109 ? -16.715 -4.202 15.344 1.00 81.75 109 LEU A N 1
ATOM 851 C CA . LEU A 1 109 ? -17.479 -3.174 16.054 1.00 81.75 109 LEU A CA 1
ATOM 852 C C . LEU A 1 109 ? -18.975 -3.228 15.711 1.00 81.75 109 LEU A C 1
ATOM 854 O O . LEU A 1 109 ? -19.807 -3.000 16.597 1.00 81.75 109 LEU A O 1
ATOM 858 N N . ARG A 1 110 ? -19.316 -3.558 14.457 1.00 82.19 110 ARG A N 1
ATOM 859 C CA . ARG A 1 110 ? -20.698 -3.766 14.004 1.00 82.19 110 ARG A CA 1
ATOM 860 C C . ARG A 1 110 ? -21.304 -5.034 14.611 1.00 82.19 110 ARG A C 1
ATOM 862 O O . ARG A 1 110 ? -22.386 -4.950 15.189 1.00 82.19 110 ARG A O 1
ATOM 869 N N . VAL A 1 111 ? -20.605 -6.169 14.534 1.00 78.56 111 VAL A N 1
ATOM 870 C CA . VAL A 1 111 ? -21.058 -7.474 15.056 1.00 78.56 111 VAL A CA 1
ATOM 871 C C . VAL A 1 111 ? -21.340 -7.411 16.558 1.00 78.56 111 VAL A C 1
ATOM 873 O O . VAL A 1 111 ? -22.412 -7.807 17.006 1.00 78.56 111 VAL A O 1
ATOM 876 N N . PHE A 1 112 ? -20.435 -6.819 17.339 1.00 76.12 112 PHE A N 1
ATOM 877 C CA . PHE A 1 112 ? -20.600 -6.682 18.791 1.00 76.12 112 PHE A CA 1
ATOM 878 C C . PHE A 1 112 ? -21.495 -5.503 19.209 1.00 76.12 112 PHE A C 1
ATOM 880 O O . PHE A 1 112 ? -21.575 -5.180 20.397 1.00 76.12 112 PHE A O 1
ATOM 887 N N . LYS A 1 113 ? -22.155 -4.830 18.252 1.00 70.62 113 LYS A N 1
ATOM 888 C CA . LYS A 1 113 ? -23.022 -3.658 18.476 1.00 70.62 113 LYS A CA 1
ATOM 889 C C . LYS A 1 113 ? -22.385 -2.624 19.407 1.00 70.62 113 LYS A C 1
ATOM 891 O O . LYS A 1 113 ? -23.043 -2.042 20.278 1.00 70.62 113 LYS A O 1
ATOM 896 N N . ALA A 1 114 ? -21.082 -2.403 19.248 1.00 71.06 114 ALA A N 1
ATOM 897 C CA . ALA A 1 114 ? -20.353 -1.466 20.078 1.00 71.06 114 ALA A CA 1
ATOM 898 C C . ALA A 1 114 ? -20.940 -0.065 19.863 1.00 71.06 114 ALA A C 1
ATOM 900 O O . ALA A 1 114 ? -20.884 0.487 18.765 1.00 71.06 114 ALA A O 1
ATOM 901 N N . ARG A 1 115 ? -21.530 0.518 20.917 1.00 68.38 115 ARG A N 1
ATOM 902 C CA . ARG A 1 115 ? -22.149 1.851 20.864 1.00 68.38 115 ARG A CA 1
ATOM 903 C C . ARG A 1 115 ? -21.060 2.920 20.736 1.00 68.38 115 ARG A C 1
ATOM 905 O O . ARG A 1 115 ? -20.632 3.493 21.743 1.00 68.38 115 ARG A O 1
ATOM 912 N N . ASN A 1 116 ? -20.594 3.133 19.514 1.00 71.38 116 ASN A N 1
ATOM 913 C CA . ASN A 1 116 ? -19.611 4.132 19.114 1.00 71.38 116 ASN A CA 1
ATOM 914 C C . ASN A 1 116 ? -20.280 5.241 18.305 1.00 71.38 116 ASN A C 1
ATOM 916 O O . ASN A 1 116 ? -21.405 5.088 17.830 1.00 71.38 116 ASN A O 1
ATOM 920 N N . ASP A 1 117 ? -19.587 6.366 18.167 1.00 81.19 117 ASP A N 1
ATOM 921 C CA . ASP A 1 117 ? -20.090 7.469 17.361 1.00 81.19 117 ASP A CA 1
ATOM 922 C C . ASP A 1 117 ? -20.138 7.034 15.889 1.00 81.19 117 ASP A C 1
ATOM 924 O O . ASP A 1 117 ? -19.193 6.423 15.384 1.00 81.19 117 ASP A O 1
ATOM 928 N N . SER A 1 118 ? -21.225 7.367 15.191 1.00 82.38 118 SER A N 1
ATOM 929 C CA . SER A 1 118 ? -21.456 6.942 13.803 1.00 82.38 118 SER A CA 1
ATOM 930 C C . SER A 1 118 ? -20.330 7.365 12.854 1.00 82.38 118 SER A C 1
ATOM 932 O O . SER A 1 118 ? -20.009 6.636 11.916 1.00 82.38 118 SER A O 1
ATOM 934 N N . TRP A 1 119 ? -19.686 8.505 13.120 1.00 88.38 119 TRP A N 1
ATOM 935 C CA . TRP A 1 119 ? -18.560 8.993 12.327 1.00 88.38 119 TRP A CA 1
ATOM 936 C C . TRP A 1 119 ? -17.324 8.086 12.425 1.00 88.38 119 TRP A C 1
ATOM 938 O O . TRP A 1 119 ? -16.657 7.895 11.417 1.00 88.38 119 TRP A O 1
ATOM 948 N N . VAL A 1 120 ? -17.046 7.465 13.581 1.00 87.75 120 VAL A N 1
ATOM 949 C CA . VAL A 1 120 ? -15.880 6.573 13.753 1.00 87.75 120 VAL A CA 1
ATOM 950 C C . VAL A 1 120 ? -16.014 5.360 12.840 1.00 87.75 120 VAL A C 1
ATOM 952 O O . VAL A 1 120 ? -15.070 5.000 12.146 1.00 87.75 120 VAL A O 1
ATOM 955 N N . ASN A 1 121 ? -17.210 4.770 12.780 1.00 87.75 121 ASN A N 1
ATOM 956 C CA . ASN A 1 121 ? -17.474 3.636 11.897 1.00 87.75 121 ASN A CA 1
ATOM 957 C C . ASN A 1 121 ? -17.334 4.028 10.419 1.00 87.75 121 ASN A C 1
ATOM 959 O O . ASN A 1 121 ? -16.769 3.261 9.645 1.00 87.75 121 ASN A O 1
ATOM 963 N N . LYS A 1 122 ? -17.806 5.221 10.031 1.00 89.94 122 LYS A N 1
ATOM 964 C CA . LYS A 1 122 ? -17.620 5.734 8.664 1.00 89.94 122 LYS A CA 1
ATOM 965 C C . LYS A 1 122 ? -16.142 5.901 8.328 1.00 89.94 122 LYS A C 1
ATOM 967 O O . LYS A 1 122 ? -15.723 5.474 7.263 1.00 89.94 122 LYS A O 1
ATOM 972 N N . VAL A 1 123 ? -15.361 6.479 9.239 1.00 92.56 123 VAL A N 1
ATOM 973 C CA . VAL A 1 123 ? -13.926 6.698 9.032 1.00 92.56 123 VAL A CA 1
ATOM 974 C C . VAL A 1 123 ? -13.180 5.379 8.864 1.00 92.56 123 VAL A C 1
ATOM 976 O O . VAL A 1 123 ? -12.431 5.248 7.904 1.00 92.56 123 VAL A O 1
ATOM 979 N N . LEU A 1 124 ? -13.419 4.392 9.734 1.00 91.62 124 LEU A N 1
ATOM 980 C CA . LEU A 1 124 ? -12.792 3.072 9.611 1.00 91.62 124 LEU A CA 1
ATOM 981 C C . LEU A 1 124 ? -13.123 2.412 8.264 1.00 91.62 124 LEU A C 1
ATOM 983 O O . LEU A 1 124 ? -12.226 1.915 7.588 1.00 91.62 124 LEU A O 1
ATOM 987 N N . LEU A 1 125 ? -14.393 2.457 7.849 1.00 91.88 125 LEU A N 1
ATOM 988 C CA . LEU A 1 125 ? -14.818 1.897 6.569 1.00 91.88 125 LEU A CA 1
ATOM 989 C C . LEU A 1 125 ? -14.160 2.618 5.385 1.00 91.88 125 LEU A C 1
ATOM 991 O O . LEU A 1 125 ? -13.547 1.963 4.551 1.00 91.88 125 LEU A O 1
ATOM 995 N N . ILE A 1 126 ? -14.257 3.951 5.324 1.00 93.38 126 ILE A N 1
ATOM 996 C CA . ILE A 1 126 ? -13.685 4.761 4.235 1.00 93.38 126 ILE A CA 1
ATOM 997 C C . ILE A 1 126 ? -12.182 4.524 4.135 1.00 93.38 126 ILE A C 1
ATOM 999 O O . ILE A 1 126 ? -11.672 4.251 3.055 1.00 93.38 126 ILE A O 1
ATOM 1003 N N . ALA A 1 127 ? -11.478 4.588 5.262 1.00 93.44 127 ALA A N 1
ATOM 1004 C CA . ALA A 1 127 ? -10.041 4.397 5.299 1.00 93.44 127 ALA A CA 1
ATOM 1005 C C . ALA A 1 127 ? -9.662 2.982 4.819 1.00 93.44 127 ALA A C 1
ATOM 1007 O O . ALA A 1 127 ? -8.791 2.833 3.966 1.00 93.44 127 ALA A O 1
ATOM 1008 N N . GLY A 1 128 ? -10.366 1.947 5.288 1.00 91.25 128 GLY A N 1
ATOM 1009 C CA . GLY A 1 128 ? -10.155 0.573 4.828 1.00 91.25 128 GLY A CA 1
ATOM 1010 C C . GLY A 1 128 ? -10.422 0.374 3.330 1.00 91.25 128 GLY A C 1
ATOM 1011 O O . GLY A 1 128 ? -9.654 -0.304 2.653 1.00 91.25 128 GLY A O 1
ATOM 1012 N N . VAL A 1 129 ? -11.467 1.007 2.787 1.00 91.56 129 VAL A N 1
ATOM 1013 C CA . VAL A 1 129 ? -11.763 0.984 1.344 1.00 91.56 129 VAL A CA 1
ATOM 1014 C C . VAL A 1 129 ? -10.676 1.705 0.546 1.00 91.56 129 VAL A C 1
ATOM 1016 O O . VAL A 1 129 ? -10.240 1.184 -0.475 1.00 91.56 129 VAL A O 1
ATOM 1019 N N . LEU A 1 130 ? -10.180 2.854 1.014 1.00 93.81 130 LEU A N 1
ATOM 1020 C CA . LEU A 1 130 ? -9.070 3.556 0.361 1.00 93.81 130 LEU A CA 1
ATOM 1021 C C . LEU A 1 130 ? -7.797 2.701 0.316 1.00 93.81 130 LEU A C 1
ATOM 1023 O O . LEU A 1 130 ? -7.118 2.687 -0.707 1.00 93.81 130 LEU A O 1
ATOM 1027 N N . ALA A 1 131 ? -7.503 1.944 1.378 1.00 92.50 131 ALA A N 1
ATOM 1028 C CA . ALA A 1 131 ? -6.391 0.993 1.380 1.00 92.50 131 ALA A CA 1
ATOM 1029 C C . ALA A 1 131 ? -6.563 -0.100 0.312 1.00 92.50 131 ALA A C 1
ATOM 1031 O O . ALA A 1 131 ? -5.626 -0.377 -0.430 1.00 92.50 131 ALA A O 1
ATOM 1032 N N . MET A 1 132 ? -7.768 -0.666 0.181 1.00 90.44 132 MET A N 1
ATOM 1033 C CA . MET A 1 132 ? -8.085 -1.647 -0.866 1.00 90.44 132 MET A CA 1
ATOM 1034 C C . MET A 1 132 ? -7.934 -1.066 -2.276 1.00 90.44 132 MET A C 1
ATOM 1036 O O . MET A 1 132 ? -7.362 -1.718 -3.145 1.00 90.44 132 MET A O 1
ATOM 1040 N N . VAL A 1 133 ? -8.422 0.158 -2.502 1.00 91.81 133 VAL A N 1
ATOM 1041 C CA . VAL A 1 133 ? -8.302 0.847 -3.797 1.00 91.81 133 VAL A CA 1
ATOM 1042 C C . VAL A 1 133 ? -6.837 1.082 -4.152 1.00 91.81 133 VAL A C 1
ATOM 1044 O O . VAL A 1 133 ? -6.446 0.842 -5.288 1.00 91.81 133 VAL A O 1
ATOM 1047 N N . LEU A 1 134 ? -6.018 1.504 -3.189 1.00 90.69 134 LEU A N 1
ATOM 1048 C CA . LEU A 1 134 ? -4.596 1.755 -3.409 1.00 90.69 134 LEU A CA 1
ATOM 1049 C C . LEU A 1 134 ? -3.832 0.456 -3.716 1.00 90.69 134 LEU A C 1
ATOM 1051 O O . LEU A 1 134 ? -3.047 0.423 -4.659 1.00 90.69 134 LEU A O 1
ATOM 1055 N N . ILE A 1 135 ? -4.131 -0.632 -2.997 1.00 89.19 135 ILE A N 1
ATOM 1056 C CA . ILE A 1 135 ? -3.608 -1.974 -3.301 1.00 89.19 135 ILE A CA 1
ATOM 1057 C C . ILE A 1 135 ? -3.991 -2.397 -4.725 1.00 89.19 135 ILE A C 1
ATOM 1059 O O . ILE A 1 135 ? -3.129 -2.819 -5.492 1.00 89.19 135 ILE A O 1
ATOM 1063 N N . ALA A 1 136 ? -5.270 -2.268 -5.091 1.00 88.06 136 ALA A N 1
ATOM 1064 C CA . ALA A 1 136 ? -5.758 -2.653 -6.411 1.00 88.06 136 ALA A CA 1
ATOM 1065 C C . ALA A 1 136 ? -5.118 -1.816 -7.528 1.00 88.06 136 ALA A C 1
ATOM 1067 O O . ALA A 1 136 ? -4.706 -2.374 -8.538 1.00 88.06 136 ALA A O 1
ATOM 1068 N N . ALA A 1 137 ? -4.982 -0.502 -7.331 1.00 88.12 137 ALA A N 1
ATOM 1069 C CA . ALA A 1 137 ? -4.356 0.393 -8.298 1.00 88.12 137 ALA A CA 1
ATOM 1070 C C . ALA A 1 137 ? -2.897 0.002 -8.578 1.00 88.12 137 ALA A C 1
ATOM 1072 O O . ALA A 1 137 ? -2.498 -0.054 -9.736 1.00 88.12 137 ALA A O 1
ATOM 1073 N N . VAL A 1 138 ? -2.123 -0.319 -7.534 1.00 86.56 138 VAL A N 1
ATOM 1074 C CA . VAL A 1 138 ? -0.733 -0.781 -7.686 1.00 86.56 138 VAL A CA 1
ATOM 1075 C C . VAL A 1 138 ? -0.668 -2.115 -8.425 1.00 86.56 138 VAL A C 1
ATOM 1077 O O . VAL A 1 138 ? 0.133 -2.243 -9.346 1.00 86.56 138 VAL A O 1
ATOM 1080 N N . ARG A 1 139 ? -1.517 -3.087 -8.053 1.00 84.19 139 ARG A N 1
ATOM 1081 C CA . ARG A 1 139 ? -1.561 -4.401 -8.720 1.00 84.19 139 ARG A CA 1
ATOM 1082 C C . ARG A 1 139 ? -1.862 -4.264 -10.206 1.00 84.19 139 ARG A C 1
ATOM 1084 O O . ARG A 1 139 ? -1.117 -4.788 -11.013 1.00 84.19 139 ARG A O 1
ATOM 1091 N N . ILE A 1 140 ? -2.930 -3.542 -10.547 1.00 85.62 140 ILE A N 1
ATOM 1092 C CA . ILE A 1 140 ? -3.369 -3.368 -11.937 1.00 85.62 140 ILE A CA 1
ATOM 1093 C C . ILE A 1 140 ? -2.296 -2.646 -12.758 1.00 85.62 140 ILE A C 1
ATOM 1095 O O . ILE A 1 140 ? -2.116 -2.954 -13.927 1.00 85.62 140 ILE A O 1
ATOM 1099 N N . TYR A 1 141 ? -1.586 -1.685 -12.162 1.00 85.75 141 TYR A N 1
ATOM 1100 C CA . TYR A 1 141 ? -0.591 -0.898 -12.886 1.00 85.75 141 TYR A CA 1
ATOM 1101 C C . TYR A 1 141 ? 0.684 -1.678 -13.236 1.00 85.75 141 TYR A C 1
ATOM 1103 O O . TYR A 1 141 ? 1.332 -1.373 -14.229 1.00 85.75 141 TYR A O 1
ATOM 1111 N N . ILE A 1 142 ? 1.069 -2.640 -12.398 1.00 83.06 142 ILE A N 1
ATOM 1112 C CA . ILE A 1 142 ? 2.348 -3.368 -12.506 1.00 83.06 142 ILE A CA 1
ATOM 1113 C C . ILE A 1 142 ? 2.136 -4.787 -13.047 1.00 83.06 142 ILE A C 1
ATOM 1115 O O . ILE A 1 142 ? 3.101 -5.528 -13.253 1.00 83.06 142 ILE A O 1
ATOM 1119 N N . ASP A 1 143 ? 0.879 -5.159 -13.285 1.00 79.81 143 ASP A N 1
ATOM 1120 C CA . ASP A 1 143 ? 0.506 -6.438 -13.871 1.00 79.81 143 ASP A CA 1
ATOM 1121 C C . ASP A 1 143 ? 1.283 -6.680 -15.171 1.00 79.81 143 ASP A C 1
ATOM 1123 O O . ASP A 1 143 ? 1.529 -5.747 -15.935 1.00 79.81 143 ASP A O 1
ATOM 1127 N N . HIS A 1 144 ? 1.713 -7.921 -15.389 1.00 75.88 144 HIS A N 1
ATOM 1128 C CA . HIS A 1 144 ? 2.517 -8.314 -16.553 1.00 75.88 144 HIS A CA 1
ATOM 1129 C C . HIS A 1 144 ? 3.819 -7.508 -16.765 1.00 75.88 144 HIS A C 1
ATOM 1131 O O . HIS A 1 144 ? 4.241 -7.279 -17.897 1.00 75.88 144 HIS A O 1
ATOM 1137 N N . SER A 1 145 ? 4.500 -7.093 -15.691 1.00 78.81 145 SER A N 1
ATOM 1138 C CA . SER A 1 145 ? 5.856 -6.527 -15.772 1.00 78.81 145 SER A CA 1
ATOM 1139 C C . SER A 1 145 ? 6.875 -7.362 -14.997 1.00 78.81 145 SER A C 1
ATOM 1141 O O . SER A 1 145 ? 6.557 -7.945 -13.954 1.00 78.81 145 SER A O 1
ATOM 1143 N N . TYR A 1 146 ? 8.140 -7.365 -15.435 1.00 72.44 146 TYR A N 1
ATOM 1144 C CA . TYR A 1 146 ? 9.259 -7.885 -14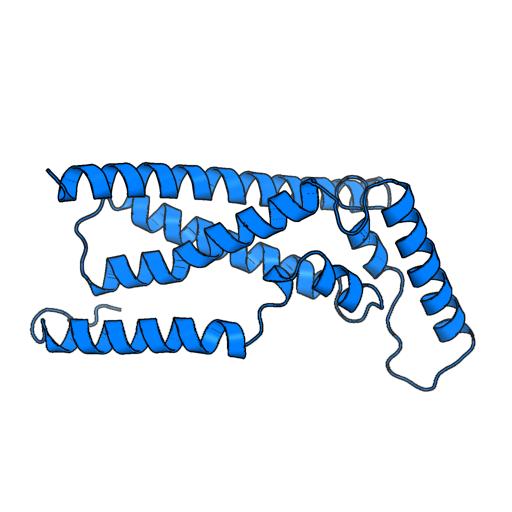.632 1.00 72.44 146 TYR A CA 1
ATOM 1145 C C . TYR A 1 146 ? 9.410 -7.112 -13.308 1.00 72.44 146 TYR A C 1
ATOM 1147 O O . TYR A 1 146 ? 9.963 -7.620 -12.333 1.00 72.44 146 TYR A O 1
ATOM 1155 N N . GLY A 1 147 ? 8.837 -5.905 -13.239 1.00 64.56 147 GLY A N 1
ATOM 1156 C CA . GLY A 1 147 ? 8.666 -5.123 -12.020 1.00 64.56 147 GLY A CA 1
ATOM 1157 C C . GLY A 1 147 ? 7.718 -5.712 -10.978 1.00 64.56 147 GLY A C 1
ATOM 1158 O O . GLY A 1 147 ? 7.786 -5.295 -9.823 1.00 64.56 147 GLY A O 1
ATOM 1159 N N . SER A 1 148 ? 6.858 -6.669 -11.336 1.00 69.25 148 SER A N 1
ATOM 1160 C CA . SER A 1 148 ? 5.883 -7.269 -10.415 1.00 69.25 148 SER A CA 1
ATOM 1161 C C . SER A 1 148 ? 6.536 -7.916 -9.199 1.00 69.25 148 SER A C 1
ATOM 1163 O O . SER A 1 148 ? 6.175 -7.565 -8.078 1.00 69.25 148 SER A O 1
ATOM 1165 N N . GLY A 1 149 ? 7.564 -8.747 -9.391 1.00 70.25 149 GLY A N 1
ATOM 1166 C CA . GLY A 1 149 ? 8.298 -9.381 -8.289 1.00 70.25 149 GLY A CA 1
ATOM 1167 C C . GLY A 1 149 ? 9.064 -8.377 -7.420 1.00 70.25 149 GLY A C 1
ATOM 1168 O O . GLY A 1 149 ? 9.112 -8.492 -6.196 1.00 70.25 149 GLY A O 1
ATOM 1169 N N . GLU A 1 150 ? 9.613 -7.332 -8.034 1.00 68.44 150 GLU A N 1
ATOM 1170 C CA . GLU A 1 150 ? 10.329 -6.268 -7.329 1.00 68.44 150 GLU A CA 1
ATOM 1171 C C . GLU A 1 150 ? 9.386 -5.372 -6.510 1.00 68.44 150 GLU A C 1
ATOM 1173 O O . GLU A 1 150 ? 9.718 -4.944 -5.398 1.00 68.44 150 GLU A O 1
ATOM 1178 N N . VAL A 1 151 ? 8.183 -5.108 -7.021 1.00 70.69 151 VAL A N 1
ATOM 1179 C CA . VAL A 1 151 ? 7.153 -4.361 -6.293 1.00 70.69 151 VAL A CA 1
ATOM 1180 C C . VAL A 1 151 ? 6.471 -5.244 -5.253 1.00 70.69 151 VAL A C 1
ATOM 1182 O O . VAL A 1 151 ? 6.169 -4.753 -4.171 1.00 70.69 151 VAL A O 1
ATOM 1185 N N . GLU A 1 152 ? 6.303 -6.540 -5.501 1.00 74.12 152 GLU A N 1
ATOM 1186 C CA . GLU A 1 152 ? 5.883 -7.516 -4.491 1.00 74.12 152 GLU A CA 1
ATOM 1187 C C . GLU A 1 152 ? 6.856 -7.541 -3.316 1.00 74.12 152 GLU A C 1
ATOM 1189 O O . GLU A 1 152 ? 6.444 -7.458 -2.156 1.00 74.12 152 GLU A O 1
ATOM 1194 N N . TYR A 1 153 ? 8.155 -7.547 -3.606 1.00 70.38 153 TYR A N 1
ATOM 1195 C CA . TYR A 1 153 ? 9.178 -7.523 -2.576 1.00 70.38 153 TYR A CA 1
ATOM 1196 C C . TYR A 1 153 ? 9.161 -6.215 -1.759 1.00 70.38 153 TYR A C 1
ATOM 1198 O O . TYR A 1 153 ? 9.308 -6.234 -0.533 1.00 70.38 153 TYR A O 1
ATOM 1206 N N . ARG A 1 154 ? 9.003 -5.059 -2.418 1.00 71.62 154 ARG A N 1
ATOM 1207 C CA . ARG A 1 154 ? 9.083 -3.727 -1.779 1.00 71.62 154 ARG A CA 1
ATOM 1208 C C . ARG A 1 154 ? 7.768 -3.260 -1.151 1.00 71.62 154 ARG A C 1
ATOM 1210 O O . ARG A 1 154 ? 7.778 -2.506 -0.177 1.00 71.62 154 ARG A O 1
ATOM 1217 N N . TYR A 1 155 ? 6.641 -3.715 -1.683 1.00 72.31 155 TYR A N 1
ATOM 1218 C CA . TYR A 1 155 ? 5.292 -3.363 -1.259 1.00 72.31 155 TYR A CA 1
ATOM 1219 C C . TYR A 1 155 ? 4.439 -4.632 -1.074 1.00 72.31 155 TYR A C 1
ATOM 1221 O O . TYR A 1 155 ? 3.432 -4.829 -1.757 1.00 72.31 155 TYR A O 1
ATOM 1229 N N . PRO A 1 156 ? 4.797 -5.493 -0.103 1.00 75.94 156 PRO A N 1
ATOM 1230 C CA . PRO A 1 156 ? 4.152 -6.792 0.096 1.00 75.94 156 PRO A CA 1
ATOM 1231 C C . PRO A 1 156 ? 2.665 -6.675 0.443 1.00 75.94 156 PRO A C 1
ATOM 1233 O O . PRO A 1 156 ? 1.893 -7.593 0.178 1.00 75.94 156 PRO A O 1
ATOM 1236 N N . ILE A 1 157 ? 2.217 -5.538 0.990 1.00 75.62 157 ILE A N 1
ATOM 1237 C CA . ILE A 1 157 ? 0.789 -5.310 1.234 1.00 75.62 157 ILE A CA 1
ATOM 1238 C C . ILE A 1 157 ? -0.017 -5.202 -0.070 1.00 75.62 157 ILE A C 1
ATOM 1240 O O . ILE A 1 157 ? -1.210 -5.506 -0.069 1.00 75.62 157 ILE A O 1
ATOM 1244 N N . ALA A 1 158 ? 0.610 -4.841 -1.198 1.00 71.50 158 ALA A N 1
ATOM 1245 C CA . ALA A 1 158 ? -0.041 -5.000 -2.487 1.00 71.50 158 ALA A CA 1
ATOM 1246 C C . ALA A 1 158 ? -0.197 -6.457 -2.873 1.00 71.50 158 ALA A C 1
ATOM 1248 O O . ALA A 1 158 ? -1.056 -6.700 -3.684 1.00 71.50 158 ALA A O 1
ATOM 1249 N N . TYR A 1 159 ? 0.515 -7.432 -2.316 1.00 74.25 159 TYR A N 1
ATOM 1250 C CA . TYR A 1 159 ? 0.479 -8.831 -2.769 1.00 74.25 159 TYR A CA 1
ATOM 1251 C C . TYR A 1 159 ? -0.037 -9.797 -1.702 1.00 74.25 159 TYR A C 1
ATOM 1253 O O . TYR A 1 159 ? 0.162 -11.002 -1.806 1.00 74.25 159 TYR A O 1
ATOM 1261 N N . ILE A 1 160 ? -0.784 -9.286 -0.711 1.00 70.19 160 ILE A N 1
ATOM 1262 C CA . ILE A 1 160 ? -1.483 -10.120 0.277 1.00 70.19 160 ILE A CA 1
ATOM 1263 C C . ILE A 1 160 ? -2.199 -11.262 -0.444 1.00 70.19 160 ILE A C 1
ATOM 1265 O O . ILE A 1 160 ? -3.046 -11.031 -1.321 1.00 70.19 160 ILE A O 1
ATOM 1269 N N . THR A 1 161 ? -1.840 -12.485 -0.071 1.00 67.12 161 THR A N 1
ATOM 1270 C CA . THR A 1 161 ? -2.392 -13.689 -0.675 1.00 67.12 161 THR A CA 1
ATOM 1271 C C . THR A 1 161 ? -3.721 -14.051 -0.017 1.00 67.12 161 THR A C 1
ATOM 1273 O O . THR A 1 161 ? -4.020 -13.668 1.118 1.00 67.12 161 THR A O 1
ATOM 1276 N N . TRP A 1 162 ? -4.530 -14.866 -0.696 1.00 57.44 162 TRP A N 1
ATOM 1277 C CA . TRP A 1 162 ? -5.748 -15.427 -0.102 1.00 57.44 162 TRP A CA 1
ATOM 1278 C C . TRP A 1 162 ? -5.473 -16.201 1.192 1.00 57.44 162 TRP A C 1
ATOM 1280 O O . TRP A 1 162 ? -6.309 -16.205 2.094 1.00 57.44 162 TRP A O 1
ATOM 1290 N N . ARG A 1 163 ? -4.288 -16.811 1.319 1.00 63.88 163 ARG A N 1
ATOM 1291 C CA . ARG A 1 163 ? -3.852 -17.516 2.529 1.00 63.88 163 ARG A CA 1
ATOM 1292 C C . ARG A 1 163 ? -3.637 -16.556 3.703 1.00 63.88 163 ARG A C 1
ATOM 1294 O O . ARG A 1 163 ? -4.024 -16.888 4.822 1.00 63.88 163 ARG A O 1
ATOM 1301 N N . ASP A 1 164 ? -3.093 -15.370 3.445 1.00 69.06 164 ASP A N 1
ATOM 1302 C CA . ASP A 1 164 ? -2.891 -14.330 4.463 1.00 69.06 164 ASP A CA 1
ATOM 1303 C C . ASP A 1 164 ? -4.222 -13.726 4.934 1.00 69.06 164 ASP A C 1
ATOM 1305 O O . ASP A 1 164 ? -4.362 -13.346 6.096 1.00 69.06 164 ASP A O 1
ATOM 1309 N N . LEU A 1 165 ? -5.227 -13.690 4.052 1.00 68.06 165 LEU A N 1
ATOM 1310 C CA . LEU A 1 165 ? -6.587 -13.238 4.367 1.00 68.06 165 LEU A CA 1
ATOM 1311 C C . LEU A 1 165 ? -7.452 -14.324 5.015 1.00 68.06 165 LEU A C 1
ATOM 1313 O O . LEU A 1 165 ? -8.391 -13.995 5.744 1.00 68.06 165 LEU A O 1
ATOM 1317 N N . PHE A 1 166 ? -7.140 -15.603 4.793 1.00 70.81 166 PHE A N 1
ATOM 1318 C CA . PHE A 1 166 ? -7.946 -16.726 5.268 1.00 70.81 166 PHE A CA 1
ATOM 1319 C C . PHE A 1 166 ? -8.034 -16.780 6.794 1.00 70.81 166 PHE A C 1
ATOM 1321 O O . PHE A 1 166 ? -9.129 -16.883 7.340 1.00 70.81 166 PHE A O 1
ATOM 1328 N N . LEU A 1 167 ? -6.900 -16.686 7.497 1.00 70.69 167 LEU A N 1
ATOM 1329 C CA . LEU A 1 167 ? -6.888 -16.783 8.958 1.00 70.69 167 LEU A CA 1
ATOM 1330 C C . LEU A 1 167 ? -7.637 -15.607 9.623 1.00 70.69 167 LEU A C 1
ATOM 1332 O O . LEU A 1 167 ? -8.499 -15.872 10.464 1.00 70.69 167 LEU A O 1
ATOM 1336 N N . PRO A 1 168 ? -7.417 -14.334 9.232 1.00 73.50 168 PRO A N 1
ATOM 1337 C CA . PRO A 1 168 ? -8.252 -13.224 9.682 1.00 73.50 168 PRO A CA 1
ATOM 1338 C C . PRO A 1 168 ? -9.736 -13.429 9.368 1.00 73.50 168 PRO A C 1
ATOM 1340 O O . PRO A 1 168 ? -10.567 -13.252 10.255 1.00 73.50 168 PRO A O 1
ATOM 1343 N N . ALA A 1 169 ? -10.087 -13.844 8.147 1.00 72.69 169 ALA A N 1
ATOM 1344 C CA . ALA A 1 169 ? -11.478 -14.069 7.756 1.00 72.69 169 ALA A CA 1
ATOM 1345 C C . ALA A 1 169 ? -12.147 -15.173 8.591 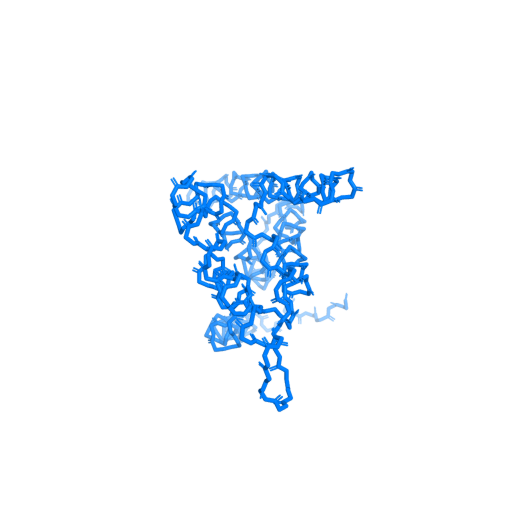1.00 72.69 169 ALA A C 1
ATOM 1347 O O . ALA A 1 169 ? -13.267 -14.990 9.066 1.00 72.69 169 ALA A O 1
ATOM 1348 N N . LEU A 1 170 ? -11.445 -16.282 8.836 1.00 74.44 170 LEU A N 1
ATOM 1349 C CA . LEU A 1 170 ? -11.920 -17.380 9.674 1.00 74.44 170 LEU A CA 1
ATOM 1350 C C . LEU A 1 170 ? -12.131 -16.926 11.123 1.00 74.44 170 LEU A C 1
ATOM 1352 O O . LEU A 1 170 ? -13.161 -17.231 11.719 1.00 74.44 170 LEU A O 1
ATOM 1356 N N . VAL A 1 171 ? -11.194 -16.160 11.688 1.00 77.81 171 VAL A N 1
ATOM 1357 C CA . VAL A 1 171 ? -11.332 -15.603 13.042 1.00 77.81 171 VAL A CA 1
ATOM 1358 C C . VAL A 1 171 ? -12.537 -14.665 13.122 1.00 77.81 171 VAL A C 1
ATOM 1360 O O . VAL A 1 171 ? -13.330 -14.770 14.056 1.00 77.81 171 VAL A O 1
ATOM 1363 N N . LEU A 1 172 ? -12.727 -13.783 12.137 1.00 77.00 172 LEU A N 1
ATOM 1364 C CA . LEU A 1 172 ? -13.900 -12.904 12.071 1.00 77.00 172 LEU A CA 1
ATOM 1365 C C . LEU A 1 172 ? -15.202 -13.699 11.953 1.00 77.00 172 LEU A C 1
ATOM 1367 O O . LEU A 1 172 ? -16.189 -13.351 12.603 1.00 77.00 172 LEU A O 1
ATOM 1371 N N . PHE A 1 173 ? -15.208 -14.770 11.160 1.00 75.81 173 PHE A N 1
ATOM 1372 C CA . PHE A 1 173 ? -16.351 -15.666 11.019 1.00 75.81 173 PHE A CA 1
ATOM 1373 C C . PHE A 1 173 ? -16.695 -16.344 12.351 1.00 75.81 173 PHE A C 1
ATOM 1375 O O . PHE A 1 173 ? -17.829 -16.230 12.815 1.00 75.81 173 PHE A O 1
ATOM 1382 N N . LEU A 1 174 ? -15.714 -16.946 13.031 1.00 79.94 174 LEU A N 1
ATOM 1383 C CA . LEU A 1 174 ? -15.908 -17.569 14.344 1.00 79.94 174 LEU A CA 1
ATOM 1384 C C . LEU A 1 174 ? -16.407 -16.560 15.387 1.00 79.94 174 LEU A C 1
ATOM 1386 O O . LEU A 1 174 ? -17.360 -16.842 16.112 1.00 79.94 174 LEU A O 1
ATOM 1390 N N . LEU A 1 175 ? -15.828 -15.356 15.426 1.00 74.81 175 LEU A N 1
ATOM 1391 C CA . LEU A 1 175 ? -16.287 -14.278 16.308 1.00 74.81 175 LEU A CA 1
ATOM 1392 C C . LEU A 1 175 ? -17.726 -13.848 15.993 1.00 74.81 175 LEU A C 1
ATOM 1394 O O . LEU A 1 175 ? -18.481 -13.526 16.909 1.00 74.81 175 LEU A O 1
ATOM 1398 N N . THR A 1 176 ? -18.129 -13.887 14.721 1.00 74.94 176 THR A N 1
ATOM 1399 C CA . THR A 1 176 ? -19.516 -13.633 14.302 1.00 74.94 176 THR A CA 1
ATOM 1400 C C . THR A 1 176 ? -20.456 -14.716 14.815 1.00 74.94 176 THR A C 1
ATOM 1402 O O . THR A 1 176 ? -21.516 -14.393 15.350 1.00 74.94 176 THR A O 1
ATOM 1405 N N . CYS A 1 177 ? -20.071 -15.988 14.688 1.00 75.56 177 CYS A N 1
ATOM 1406 C CA . CYS A 1 177 ? -20.849 -17.116 15.195 1.00 75.56 177 CYS A CA 1
ATOM 1407 C C . CYS A 1 177 ? -21.032 -17.035 16.715 1.00 75.56 177 CYS A C 1
ATOM 1409 O O . CYS A 1 177 ? -22.157 -17.169 17.190 1.00 75.56 177 CYS A O 1
ATOM 1411 N N . ILE A 1 178 ? -19.962 -16.743 17.463 1.00 78.88 178 ILE A N 1
ATOM 1412 C CA . ILE A 1 178 ? -20.015 -16.567 18.924 1.00 78.88 178 ILE A CA 1
ATOM 1413 C C . ILE A 1 178 ? -20.937 -15.399 19.288 1.00 78.88 178 ILE A C 1
ATOM 1415 O O . ILE A 1 178 ? -21.844 -15.554 20.100 1.00 78.88 178 ILE A O 1
ATOM 1419 N N . ALA A 1 179 ? -20.779 -14.243 18.639 1.00 71.19 179 ALA A N 1
ATOM 1420 C CA . ALA A 1 179 ? -21.621 -13.080 18.908 1.00 71.19 179 ALA A CA 1
ATOM 1421 C C . ALA A 1 179 ? -23.111 -13.326 18.594 1.00 71.19 179 ALA A C 1
ATOM 1423 O O . ALA A 1 179 ? -23.974 -12.822 19.317 1.00 71.19 179 ALA A O 1
ATOM 1424 N N . LYS A 1 180 ? -23.417 -14.099 17.536 1.00 67.88 180 LYS A N 1
ATOM 1425 C CA . LYS A 1 180 ? -24.784 -14.539 17.204 1.00 67.88 180 LYS A CA 1
ATOM 1426 C C . LYS A 1 180 ? -25.340 -15.511 18.248 1.00 67.88 180 LYS A C 1
ATOM 1428 O O . LYS A 1 180 ? -26.488 -15.347 18.648 1.00 67.88 180 LYS A O 1
ATOM 1433 N N . ALA A 1 181 ? -24.535 -16.462 18.717 1.00 73.31 181 ALA A N 1
ATOM 1434 C CA . ALA A 1 181 ? -24.932 -17.417 19.751 1.00 73.31 181 ALA A CA 1
ATOM 1435 C C . ALA A 1 181 ? -25.199 -16.744 21.112 1.00 73.31 181 ALA A C 1
ATOM 1437 O O . ALA A 1 181 ? -26.152 -17.111 21.792 1.00 73.31 181 ALA A O 1
ATOM 1438 N N . ASP A 1 182 ? -24.420 -15.718 21.473 1.00 69.50 182 ASP A N 1
ATOM 1439 C CA . ASP A 1 182 ? -24.580 -14.970 22.731 1.00 69.50 182 ASP A CA 1
ATOM 1440 C C . ASP A 1 182 ? -25.749 -13.961 22.711 1.00 69.50 182 ASP A C 1
ATOM 1442 O O . ASP A 1 182 ? -26.177 -13.482 23.762 1.00 69.50 182 ASP A O 1
ATOM 1446 N N . ASN A 1 183 ? -26.265 -13.582 21.533 1.00 63.44 183 ASN A N 1
ATOM 1447 C CA . ASN A 1 183 ? -27.382 -12.635 21.382 1.00 63.44 183 ASN A CA 1
ATOM 1448 C C . ASN A 1 183 ? -28.382 -13.072 20.286 1.00 63.44 183 ASN A C 1
ATOM 1450 O O . ASN A 1 183 ? -28.571 -12.335 19.307 1.00 63.44 183 ASN A O 1
ATOM 1454 N N . PRO A 1 184 ? -29.062 -14.223 20.453 1.00 55.56 184 PRO A N 1
ATOM 1455 C CA . PRO A 1 184 ? -29.886 -14.832 19.406 1.00 55.56 184 PRO A CA 1
ATOM 1456 C C . PRO A 1 184 ? -31.078 -13.957 18.973 1.00 55.56 184 PRO A C 1
ATOM 1458 O O . PRO A 1 184 ? -31.413 -13.919 17.794 1.00 55.56 184 PRO A O 1
ATOM 1461 N N . ASP A 1 185 ? -31.654 -13.157 19.878 1.00 54.25 185 ASP A N 1
ATOM 1462 C CA . ASP A 1 185 ? -32.898 -12.407 19.614 1.00 54.25 185 ASP A CA 1
ATOM 1463 C C . ASP A 1 185 ? -32.706 -10.991 19.044 1.00 54.25 185 ASP A C 1
ATOM 1465 O O . ASP A 1 185 ? -33.677 -10.271 18.798 1.00 54.25 185 ASP A O 1
ATOM 1469 N N . LYS A 1 186 ? -31.461 -10.523 18.870 1.00 50.38 186 LYS A N 1
ATOM 1470 C CA . LYS A 1 186 ? -31.195 -9.115 18.513 1.00 50.38 186 LYS A CA 1
ATOM 1471 C C . LYS A 1 186 ? -30.545 -8.908 17.157 1.00 50.38 186 LYS A C 1
ATOM 1473 O O . LYS A 1 186 ? -30.472 -7.756 16.731 1.00 50.38 186 LYS A O 1
ATOM 1478 N N . ILE A 1 187 ? -30.075 -9.937 16.465 1.00 49.94 187 ILE A N 1
ATOM 1479 C CA . ILE A 1 187 ? -29.528 -9.783 15.112 1.00 49.94 187 ILE A CA 1
ATOM 1480 C C . ILE A 1 187 ? -30.654 -10.108 14.135 1.00 49.94 187 ILE A C 1
ATOM 1482 O O . ILE A 1 187 ? -30.690 -11.168 13.530 1.00 49.94 187 ILE A O 1
ATOM 1486 N N . LYS A 1 188 ? -31.626 -9.192 14.041 1.00 42.72 188 LYS A N 1
ATOM 1487 C CA . LYS A 1 188 ? -32.452 -9.125 12.840 1.00 42.72 188 LYS A CA 1
ATOM 1488 C C . LYS A 1 188 ? -31.535 -8.625 11.737 1.00 42.72 188 LYS A C 1
ATOM 1490 O O . LYS A 1 188 ? -30.951 -7.548 11.872 1.00 42.72 188 LYS A O 1
ATOM 1495 N N . ASP A 1 189 ? -31.359 -9.462 10.727 1.00 46.66 189 ASP A N 1
ATOM 1496 C CA . ASP A 1 189 ? -30.751 -9.093 9.463 1.00 46.66 189 ASP A CA 1
ATOM 1497 C C . ASP A 1 189 ? -31.622 -7.977 8.863 1.00 46.66 189 ASP A C 1
ATOM 1499 O O . ASP A 1 189 ? -32.676 -8.236 8.288 1.00 46.66 189 ASP A O 1
ATOM 1503 N N . GLU A 1 190 ? -31.252 -6.719 9.101 1.00 35.34 190 GLU A N 1
ATOM 1504 C CA . GLU A 1 190 ? -31.738 -5.621 8.271 1.00 35.34 190 GLU A CA 1
ATOM 1505 C C . GLU A 1 190 ? -30.754 -5.445 7.107 1.00 35.34 190 GLU A C 1
ATOM 1507 O O . GLU A 1 190 ? -29.538 -5.462 7.355 1.00 35.34 190 GLU A O 1
ATOM 1512 N N . PRO A 1 191 ? -31.278 -5.348 5.870 1.00 40.22 191 PRO A N 1
ATOM 1513 C CA . PRO A 1 191 ? -30.492 -5.314 4.639 1.00 40.22 191 PRO A CA 1
ATOM 1514 C C . PRO A 1 191 ? -29.496 -4.148 4.580 1.00 40.22 191 PRO A C 1
ATOM 1516 O O . PRO A 1 191 ? -29.783 -3.064 5.141 1.00 40.22 191 PRO A O 1
#